Protein AF-A0A6B0XRI7-F1 (afdb_monomer)

Secondary structure (DSSP, 8-state):
-------HHHHHHHHHHHHSPPPTT-SEEEEPSSPPTHHHHHHHHH-HHHHHH-TT--SEEEEEEETTEEEEEEEESS--SHHHHHHTTT--GGGEEE-GGGGGS----EEEEETT--HHHHHHHHHHHHHHHH---EEEEEEEEEEEEEEEEEE---PPEEGGGTTEEEEEE-SS---SSTTSSEE---BSSSHHHHHHHHHHHTS-EEEEE-S--SS-BEEEE-GGGSSSTTHHHHHHHHHHHSEEEEEEEEEEEEEEEEEE--

pLDDT: mean 89.69, std 9.15, range [32.97, 98.38]

Structure (mmCIF, N/CA/C/O backbone):
data_AF-A0A6B0XRI7-F1
#
_entry.id   AF-A0A6B0XRI7-F1
#
loop_
_atom_site.group_PDB
_atom_site.id
_atom_site.type_symbol
_atom_site.label_atom_id
_atom_site.label_alt_id
_atom_site.label_comp_id
_atom_site.label_asym_id
_atom_site.label_entity_id
_atom_site.label_seq_id
_atom_site.pdbx_PDB_ins_code
_atom_site.Cartn_x
_atom_site.Cartn_y
_atom_site.Cartn_z
_atom_site.occupancy
_atom_site.B_iso_or_equiv
_atom_site.auth_seq_id
_atom_site.auth_comp_id
_atom_site.auth_asym_id
_atom_site.auth_atom_id
_atom_site.pdbx_PDB_model_num
ATOM 1 N N . MET A 1 1 ? 30.768 10.391 35.869 1.00 32.97 1 MET A N 1
ATOM 2 C CA . MET A 1 1 ? 30.038 11.227 34.894 1.00 32.97 1 MET A CA 1
ATOM 3 C C . MET A 1 1 ? 29.745 10.340 33.703 1.00 32.97 1 MET A C 1
ATOM 5 O O . MET A 1 1 ? 30.717 9.839 33.151 1.00 32.97 1 MET A O 1
ATOM 9 N N . PRO A 1 2 ? 28.485 10.033 33.362 1.00 38.22 2 PRO A N 1
ATOM 10 C CA . PRO A 1 2 ? 28.227 9.236 32.177 1.00 38.22 2 PRO A CA 1
ATOM 11 C C . PRO A 1 2 ? 28.423 10.140 30.957 1.00 38.22 2 PRO A C 1
ATOM 13 O O . PRO A 1 2 ? 27.651 11.060 30.707 1.00 38.22 2 PRO A O 1
ATOM 16 N N . THR A 1 3 ? 29.528 9.920 30.255 1.00 47.00 3 THR A N 1
ATOM 17 C CA . THR A 1 3 ? 29.781 10.417 28.905 1.00 47.00 3 THR A CA 1
ATOM 18 C C . THR A 1 3 ? 29.152 9.421 27.941 1.00 47.00 3 THR A C 1
ATOM 20 O O . THR A 1 3 ? 29.735 8.376 27.669 1.00 47.00 3 THR A O 1
ATOM 23 N N . GLY A 1 4 ? 27.945 9.715 27.476 1.00 47.22 4 GLY A N 1
ATOM 24 C CA . GLY A 1 4 ? 27.278 8.930 26.447 1.00 47.22 4 GLY A CA 1
ATOM 25 C C . GLY A 1 4 ? 26.397 9.857 25.634 1.00 47.22 4 GLY A C 1
ATOM 26 O O . GLY A 1 4 ? 25.265 10.128 26.017 1.00 47.22 4 GLY A O 1
ATOM 27 N N . THR A 1 5 ? 26.944 10.420 24.561 1.00 52.00 5 THR A N 1
ATOM 28 C CA . THR A 1 5 ? 26.126 10.976 23.483 1.00 52.00 5 THR A CA 1
ATOM 29 C C . THR A 1 5 ? 25.448 9.799 22.805 1.00 52.00 5 THR A C 1
ATOM 31 O O . THR A 1 5 ? 26.094 9.073 22.060 1.00 52.00 5 THR A O 1
ATOM 34 N N . GLU A 1 6 ? 24.183 9.589 23.148 1.00 56.56 6 GLU A N 1
ATOM 35 C CA . GLU A 1 6 ? 23.282 8.654 22.478 1.00 56.56 6 GLU A CA 1
ATOM 36 C C . GLU A 1 6 ? 23.289 8.915 20.968 1.00 56.56 6 GLU A C 1
ATOM 38 O O . GLU A 1 6 ? 23.235 10.077 20.539 1.00 56.56 6 GLU A O 1
ATOM 43 N N . GLU A 1 7 ? 23.401 7.853 20.170 1.00 69.31 7 GLU A N 1
ATOM 44 C CA . GLU A 1 7 ? 23.421 7.997 18.717 1.00 69.31 7 GLU A CA 1
ATOM 45 C C . GLU A 1 7 ? 22.046 8.489 18.214 1.00 69.31 7 GLU A C 1
ATOM 47 O O . GLU A 1 7 ? 21.010 8.151 18.796 1.00 69.31 7 GLU A O 1
ATOM 52 N N . PRO A 1 8 ? 21.983 9.314 17.150 1.00 71.12 8 PRO A N 1
ATOM 53 C CA . PRO A 1 8 ? 20.723 9.884 16.658 1.00 71.12 8 PRO A CA 1
ATOM 54 C C . PRO A 1 8 ? 19.629 8.848 16.353 1.00 71.12 8 PRO A C 1
ATOM 56 O O . PRO A 1 8 ? 18.445 9.151 16.511 1.00 71.12 8 PRO A O 1
ATOM 59 N N . GLU A 1 9 ? 20.023 7.642 15.944 1.00 71.56 9 GLU A N 1
ATOM 60 C CA . GLU A 1 9 ? 19.127 6.522 15.646 1.00 71.56 9 GLU A CA 1
ATOM 61 C C . GLU A 1 9 ? 18.505 5.929 16.916 1.00 71.56 9 GLU A C 1
ATOM 63 O O . GLU A 1 9 ? 17.291 5.730 16.965 1.00 71.56 9 GLU A O 1
ATOM 68 N N . GLU A 1 10 ? 19.290 5.753 17.984 1.00 76.31 10 GLU A N 1
ATOM 69 C CA . GLU A 1 10 ? 18.792 5.285 19.285 1.00 76.31 10 GLU A CA 1
ATOM 70 C C . GLU A 1 10 ? 17.758 6.260 19.862 1.00 76.31 10 GLU A C 1
ATOM 72 O O . GLU A 1 10 ? 16.695 5.852 20.340 1.00 76.31 10 GLU A O 1
ATOM 77 N N . LYS A 1 11 ? 18.022 7.565 19.726 1.00 78.56 11 LYS A N 1
ATOM 78 C CA . LYS A 1 11 ? 17.103 8.615 20.174 1.00 78.56 11 LYS A CA 1
ATOM 79 C C . LYS A 1 11 ? 15.789 8.608 19.389 1.00 78.56 11 LYS A C 1
ATOM 81 O O . LYS A 1 11 ? 14.726 8.835 19.971 1.00 78.56 11 LYS A O 1
ATOM 86 N N . LEU A 1 12 ? 15.850 8.370 18.077 1.00 80.19 12 LEU A N 1
ATOM 87 C CA . LEU A 1 12 ? 14.663 8.283 17.226 1.00 80.19 12 LEU A CA 1
ATOM 88 C C . LEU A 1 12 ? 13.837 7.032 17.547 1.00 80.19 12 LEU A C 1
ATOM 90 O O . LEU A 1 12 ? 12.617 7.133 17.652 1.00 80.19 12 LEU A O 1
ATOM 94 N N . GLY A 1 13 ? 14.493 5.889 17.764 1.00 84.69 13 GLY A N 1
ATOM 95 C CA . GLY A 1 13 ? 13.838 4.642 18.162 1.00 84.69 13 GLY A CA 1
ATOM 96 C C . GLY A 1 13 ? 13.102 4.766 19.498 1.00 84.69 13 GLY A C 1
ATOM 97 O O . GLY A 1 13 ? 11.948 4.352 19.606 1.00 84.69 13 GLY A O 1
ATOM 98 N N . ARG A 1 14 ? 13.712 5.415 20.500 1.00 86.12 14 ARG A N 1
ATOM 99 C CA . ARG A 1 14 ? 13.041 5.692 21.785 1.00 86.12 14 ARG A CA 1
ATOM 100 C C . ARG A 1 14 ? 11.855 6.635 21.626 1.00 86.12 14 ARG A C 1
ATOM 102 O O . ARG A 1 14 ? 10.778 6.335 22.127 1.00 86.12 14 ARG A O 1
ATOM 109 N N . LEU A 1 15 ? 12.023 7.729 20.877 1.00 87.38 15 LEU A N 1
ATOM 110 C CA . LEU A 1 15 ? 10.924 8.656 20.602 1.00 87.38 15 LEU A CA 1
ATOM 111 C C . LEU A 1 15 ? 9.748 7.938 19.925 1.00 87.38 15 LEU A C 1
ATOM 113 O O . LEU A 1 15 ? 8.598 8.150 20.294 1.00 87.38 15 LEU A O 1
ATOM 117 N N . LEU A 1 16 ? 10.027 7.068 18.956 1.00 91.06 16 LEU A N 1
ATOM 118 C CA . LEU A 1 16 ? 9.011 6.246 18.311 1.00 91.06 16 LEU A CA 1
ATOM 119 C C . LEU A 1 16 ? 8.307 5.305 19.293 1.00 91.06 16 LEU A C 1
ATOM 121 O O . LEU A 1 16 ? 7.086 5.200 19.245 1.00 91.06 16 LEU A O 1
ATOM 125 N N . ALA A 1 17 ? 9.049 4.640 20.179 1.00 92.19 17 ALA A N 1
ATOM 126 C CA . ALA A 1 17 ? 8.477 3.727 21.170 1.00 92.19 17 ALA A CA 1
ATOM 127 C C . ALA A 1 17 ? 7.571 4.447 22.174 1.00 92.19 17 ALA A C 1
ATOM 129 O O . ALA A 1 17 ? 6.517 3.918 22.528 1.00 92.19 17 ALA A O 1
ATOM 130 N N . ASP A 1 18 ? 7.943 5.664 22.569 1.00 91.00 18 ASP A N 1
ATOM 131 C CA . ASP A 1 18 ? 7.163 6.489 23.489 1.00 91.00 18 ASP A CA 1
ATOM 132 C C . ASP A 1 18 ? 5.885 7.039 22.833 1.00 91.00 18 ASP A C 1
ATOM 134 O O . ASP A 1 18 ? 4.820 7.045 23.452 1.00 91.00 18 ASP A O 1
ATOM 138 N N . LEU A 1 19 ? 5.969 7.495 21.576 1.00 92.00 19 LEU A N 1
ATOM 139 C CA . LEU A 1 19 ? 4.826 8.074 20.856 1.00 92.00 19 LEU A CA 1
ATOM 140 C C . LEU A 1 19 ? 3.869 7.013 20.302 1.00 92.00 19 LEU A C 1
ATOM 142 O O . LEU A 1 19 ? 2.658 7.233 20.252 1.00 92.00 19 LEU A O 1
ATOM 146 N N . TYR A 1 20 ? 4.412 5.871 19.882 1.00 94.12 20 TYR A N 1
ATOM 147 C CA . TYR A 1 20 ? 3.691 4.803 19.197 1.00 94.12 20 TYR A CA 1
ATOM 148 C C . TYR A 1 20 ? 3.917 3.442 19.867 1.00 94.12 20 TYR A C 1
ATOM 150 O O . TYR A 1 20 ? 4.421 2.510 19.229 1.00 94.12 20 TYR A O 1
ATOM 158 N N . PRO A 1 21 ? 3.539 3.277 21.149 1.00 94.75 21 PRO A N 1
ATOM 159 C CA . PRO A 1 21 ? 3.565 1.966 21.769 1.00 94.75 21 PRO A CA 1
ATOM 160 C C . PRO A 1 21 ? 2.464 1.095 21.158 1.00 94.75 21 PRO A C 1
ATOM 162 O O . PRO A 1 21 ? 1.308 1.522 21.039 1.00 94.75 21 PRO A O 1
ATOM 165 N N . LEU A 1 22 ? 2.814 -0.142 20.811 1.00 95.69 22 LEU A N 1
ATOM 166 C CA . LEU A 1 22 ? 1.842 -1.161 20.436 1.00 95.69 22 LEU A CA 1
ATOM 167 C C . LEU A 1 22 ? 1.459 -1.962 21.693 1.00 95.69 22 LEU A C 1
ATOM 169 O O . LEU A 1 22 ? 2.350 -2.546 22.316 1.00 95.69 22 LEU A O 1
ATOM 173 N N . PRO A 1 23 ? 0.173 -2.002 22.094 1.00 93.62 23 PRO A N 1
ATOM 174 C CA . PRO A 1 23 ? -0.250 -2.769 23.261 1.00 93.62 23 PRO A CA 1
ATOM 175 C C . PRO A 1 23 ? 0.156 -4.246 23.181 1.00 93.62 23 PRO A C 1
ATOM 177 O O . PRO A 1 23 ? 0.165 -4.857 22.108 1.00 93.62 23 PRO A O 1
ATOM 180 N N . GLU A 1 24 ? 0.482 -4.832 24.334 1.00 91.25 24 GLU A N 1
ATOM 181 C CA . GLU A 1 24 ? 0.835 -6.249 24.423 1.00 91.25 24 GLU A CA 1
ATOM 182 C C . GLU A 1 24 ? -0.310 -7.123 23.889 1.00 91.25 24 GLU A C 1
ATOM 184 O O . GLU A 1 24 ? -1.482 -6.890 24.184 1.00 91.25 24 GLU A O 1
ATOM 189 N N . GLY A 1 25 ? 0.032 -8.110 23.059 1.00 92.50 25 GLY A N 1
ATOM 190 C CA . GLY A 1 25 ? -0.937 -9.022 22.449 1.00 92.50 25 GLY A CA 1
ATOM 191 C C . GLY A 1 25 ? -1.749 -8.455 21.277 1.00 92.50 25 GLY A C 1
ATOM 192 O O . GLY A 1 25 ? -2.467 -9.231 20.658 1.00 92.50 25 GLY A O 1
ATOM 193 N N . ARG A 1 26 ? -1.631 -7.162 20.933 1.00 95.81 26 ARG A N 1
ATOM 194 C CA . ARG A 1 26 ? -2.266 -6.590 19.729 1.00 95.81 26 ARG A CA 1
ATOM 195 C C . ARG A 1 26 ? -1.364 -6.673 18.506 1.00 95.81 26 ARG A C 1
ATOM 197 O O . ARG A 1 26 ? -0.144 -6.527 18.622 1.00 95.81 26 ARG A O 1
ATOM 204 N N . ASN A 1 27 ? -1.951 -6.858 17.333 1.00 97.81 27 ASN A N 1
ATOM 205 C CA . ASN A 1 27 ? -1.261 -6.720 16.053 1.00 97.81 27 ASN A CA 1
ATOM 206 C C . ASN A 1 27 ? -1.443 -5.333 15.441 1.00 97.81 27 ASN A C 1
ATOM 208 O O . ASN A 1 27 ? -0.628 -4.933 14.609 1.00 97.81 27 ASN A O 1
ATOM 212 N N . LEU A 1 28 ? -2.469 -4.598 15.868 1.00 98.38 28 LEU A N 1
ATOM 213 C CA . LEU A 1 28 ? -2.819 -3.293 15.338 1.00 98.38 28 LEU A CA 1
ATOM 214 C C . LEU A 1 28 ? -3.194 -2.319 16.462 1.00 98.38 28 LEU A C 1
ATOM 216 O O . LEU A 1 28 ? -3.806 -2.672 17.470 1.00 98.38 28 LEU A O 1
ATOM 220 N N . ASP A 1 29 ? -2.851 -1.054 16.266 1.00 97.69 29 ASP A N 1
ATOM 221 C CA . ASP A 1 29 ? -3.452 0.066 16.977 1.00 97.69 29 ASP A CA 1
ATOM 222 C C . ASP A 1 29 ? -3.586 1.256 16.025 1.00 97.69 29 ASP A C 1
ATOM 224 O O . ASP A 1 29 ? -2.822 1.399 15.065 1.00 97.69 29 ASP A O 1
ATOM 228 N N . ILE A 1 30 ? -4.556 2.121 16.308 1.00 96.62 30 ILE A N 1
ATOM 229 C CA . ILE A 1 30 ? -4.763 3.372 15.576 1.00 96.62 30 ILE A CA 1
ATOM 230 C C . ILE A 1 30 ? -4.775 4.536 16.560 1.00 96.62 30 ILE A C 1
ATOM 232 O O . ILE A 1 30 ? -5.312 4.436 17.667 1.00 96.62 30 ILE A O 1
ATOM 236 N N . ARG A 1 31 ? -4.155 5.650 16.173 1.00 95.31 31 ARG A N 1
ATOM 237 C CA . ARG A 1 31 ? -3.998 6.834 17.025 1.00 95.31 31 ARG A CA 1
ATOM 238 C C . ARG A 1 31 ? -4.648 8.042 16.352 1.00 95.31 31 ARG A C 1
ATOM 240 O O . ARG A 1 31 ? -4.008 8.662 15.497 1.00 95.31 31 ARG A O 1
ATOM 247 N N . PRO A 1 32 ? -5.906 8.366 16.693 1.00 94.69 32 PRO A N 1
ATOM 248 C CA . PRO A 1 32 ? -6.566 9.539 16.145 1.00 94.69 32 PRO A CA 1
ATOM 249 C C . PRO A 1 32 ? -6.005 10.839 16.746 1.00 94.69 32 PRO A C 1
ATOM 251 O O . PRO A 1 32 ? -5.309 10.803 17.768 1.00 94.69 32 PRO A O 1
ATOM 254 N N . PRO A 1 33 ? -6.308 12.000 16.141 1.00 92.50 33 PRO A N 1
ATOM 255 C CA . PRO A 1 33 ? -6.012 13.301 16.722 1.00 92.50 33 PRO A CA 1
ATOM 256 C C . PRO A 1 33 ? -6.571 13.473 18.151 1.00 92.50 33 PRO A C 1
ATOM 258 O O . PRO A 1 33 ? -7.600 12.885 18.486 1.00 92.50 33 PRO A O 1
ATOM 261 N N . PRO A 1 34 ? -5.963 14.345 18.979 1.00 92.19 34 PRO A N 1
ATOM 262 C CA . PRO A 1 34 ? -4.830 15.214 18.659 1.00 92.19 34 PRO A CA 1
ATOM 263 C C . PRO A 1 34 ? -3.494 14.457 18.627 1.00 92.19 34 PRO A C 1
ATOM 265 O O . PRO A 1 34 ? -3.134 13.764 19.575 1.00 92.19 34 PRO A O 1
ATOM 268 N N . HIS A 1 35 ? -2.726 14.638 17.548 1.00 91.06 35 HIS A N 1
ATOM 269 C CA . HIS A 1 35 ? -1.391 14.052 17.444 1.00 91.06 35 HIS A CA 1
ATOM 270 C C . HIS A 1 35 ? -0.374 14.819 18.306 1.00 91.06 35 HIS A C 1
ATOM 272 O O . HIS A 1 35 ? -0.444 16.051 18.383 1.00 91.06 35 HIS A O 1
ATOM 278 N N . PRO A 1 36 ? 0.609 14.125 18.907 1.00 87.56 36 PRO A N 1
ATOM 279 C CA . PRO A 1 36 ? 1.656 14.767 19.694 1.00 87.56 36 PRO A CA 1
ATOM 280 C C . PRO A 1 36 ? 2.531 15.685 18.814 1.00 87.56 36 PRO A C 1
ATOM 282 O O . PRO A 1 36 ? 2.868 15.301 17.689 1.00 87.56 36 PRO A O 1
ATOM 285 N N . PRO A 1 37 ? 2.946 16.878 19.287 1.00 88.38 37 PRO A N 1
ATOM 286 C CA . PRO A 1 37 ? 3.823 17.779 18.529 1.00 88.38 37 PRO A CA 1
ATOM 287 C C . PRO A 1 37 ? 5.134 17.128 18.066 1.00 88.38 37 PRO A C 1
ATOM 289 O O . PRO A 1 37 ? 5.656 17.446 16.994 1.00 88.38 37 PRO A O 1
ATOM 292 N N . GLU A 1 38 ? 5.653 16.184 18.849 1.00 90.44 38 GLU A N 1
ATOM 293 C CA . GLU A 1 38 ? 6.862 15.412 18.579 1.00 90.44 38 GLU A CA 1
ATOM 294 C C . GLU A 1 38 ? 6.763 14.592 17.282 1.00 90.44 38 GLU A C 1
ATOM 296 O O . GLU A 1 38 ? 7.782 14.354 16.631 1.00 90.44 38 GLU A O 1
ATOM 301 N N . ARG A 1 39 ? 5.549 14.256 16.824 1.00 90.00 39 ARG A N 1
ATOM 302 C CA . ARG A 1 39 ? 5.307 13.636 15.510 1.00 90.00 39 ARG A CA 1
ATOM 303 C C . ARG A 1 39 ? 5.877 14.470 14.361 1.00 90.00 39 ARG A C 1
ATOM 305 O O . ARG A 1 39 ? 6.411 13.923 13.401 1.00 90.00 39 ARG A O 1
ATOM 312 N N . LEU A 1 40 ? 5.804 15.802 14.447 1.00 90.38 40 LEU A N 1
ATOM 313 C CA . LEU A 1 40 ? 6.378 16.679 13.419 1.00 90.38 40 LEU A CA 1
ATOM 314 C C . LEU A 1 40 ? 7.904 16.713 13.471 1.00 90.38 40 LEU A C 1
ATOM 316 O O . LEU A 1 40 ? 8.542 16.886 12.433 1.00 90.38 40 LEU A O 1
ATOM 320 N N . VAL A 1 41 ? 8.493 16.552 14.658 1.00 89.06 41 VAL A N 1
ATOM 321 C CA . VAL A 1 41 ? 9.947 16.405 14.801 1.00 89.06 41 VAL A CA 1
ATOM 322 C C . VAL A 1 41 ? 10.385 15.116 14.118 1.00 89.06 41 VAL A C 1
ATOM 324 O O . VAL A 1 41 ? 11.267 15.155 13.265 1.00 89.06 41 VAL A O 1
ATOM 327 N N . LEU A 1 42 ? 9.696 14.014 14.412 1.00 87.81 42 LEU A N 1
ATOM 328 C CA . LEU A 1 42 ? 9.925 12.722 13.783 1.00 87.81 42 LEU A CA 1
ATOM 329 C C . LEU A 1 42 ? 9.858 12.800 12.252 1.00 87.81 42 LEU A C 1
ATOM 331 O O . LEU A 1 42 ? 10.808 12.408 11.580 1.00 87.81 42 LEU A O 1
ATOM 335 N N . TYR A 1 43 ? 8.788 13.372 11.699 1.00 89.81 43 TYR A N 1
ATOM 336 C CA . TYR A 1 43 ? 8.627 13.534 10.252 1.00 89.81 43 TYR A CA 1
ATOM 337 C C . TYR A 1 43 ? 9.770 14.345 9.614 1.00 89.81 43 TYR A C 1
ATOM 339 O O . TYR A 1 43 ? 10.316 13.954 8.582 1.00 89.81 43 TYR A O 1
ATOM 347 N N . ARG A 1 44 ? 10.180 15.451 10.249 1.00 90.69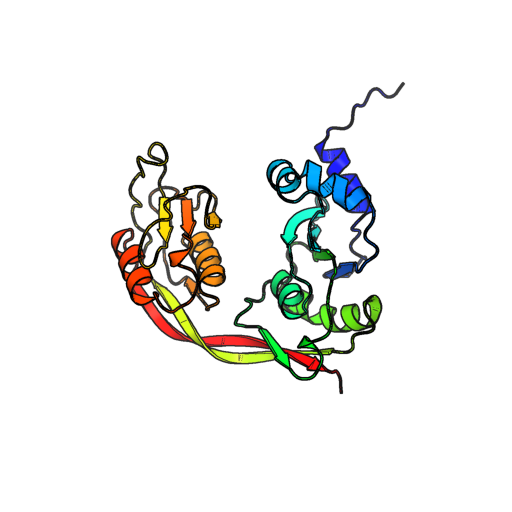 44 ARG A N 1
ATOM 348 C CA . ARG A 1 44 ? 11.287 16.297 9.768 1.00 90.69 44 ARG A CA 1
ATOM 349 C C . ARG A 1 44 ? 12.635 15.590 9.805 1.00 90.69 44 ARG A C 1
ATOM 351 O O . ARG A 1 44 ? 13.472 15.875 8.953 1.00 90.69 44 ARG A O 1
ATOM 358 N N . THR A 1 45 ? 12.847 14.716 10.784 1.00 86.38 45 THR A N 1
ATOM 359 C CA . THR A 1 45 ? 14.074 13.924 10.911 1.00 86.38 45 THR A CA 1
ATOM 360 C C . THR A 1 45 ? 14.101 12.776 9.909 1.00 86.38 45 THR A C 1
ATOM 362 O O . THR A 1 45 ? 15.114 12.589 9.244 1.00 86.38 45 THR A O 1
ATOM 365 N N . TRP A 1 46 ? 12.995 12.043 9.771 1.00 85.12 46 TRP A N 1
ATOM 366 C CA . TRP A 1 46 ? 12.899 10.872 8.899 1.00 85.12 46 TRP A CA 1
ATOM 367 C C . TRP A 1 46 ? 12.900 11.240 7.408 1.00 85.12 46 TRP A C 1
ATOM 369 O O . TRP A 1 46 ? 13.589 10.596 6.622 1.00 85.12 46 TRP A O 1
ATOM 379 N N . SER A 1 47 ? 12.203 12.313 7.008 1.00 84.81 47 SER A N 1
ATOM 380 C CA . SER A 1 47 ? 12.163 12.766 5.608 1.00 84.81 47 SER A CA 1
ATOM 381 C C . SER A 1 47 ? 12.365 14.284 5.479 1.00 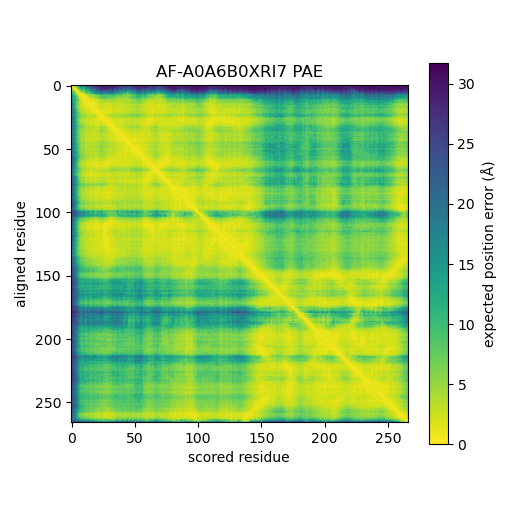84.81 47 SER A C 1
ATOM 383 O O . SER A 1 47 ? 11.421 15.043 5.227 1.00 84.81 47 SER A O 1
ATOM 385 N N . PRO A 1 48 ? 13.614 14.780 5.616 1.00 87.25 48 PRO A N 1
ATOM 386 C CA . PRO A 1 48 ? 13.892 16.217 5.614 1.00 87.25 48 PRO A CA 1
ATOM 387 C C . PRO A 1 48 ? 13.530 16.919 4.300 1.00 87.25 48 PRO A C 1
ATOM 389 O O . PRO A 1 48 ? 13.173 18.098 4.301 1.00 87.25 48 PRO A O 1
ATOM 392 N N . SER A 1 49 ? 13.663 16.232 3.162 1.00 83.75 49 SER A N 1
ATOM 393 C CA . SER A 1 49 ? 13.3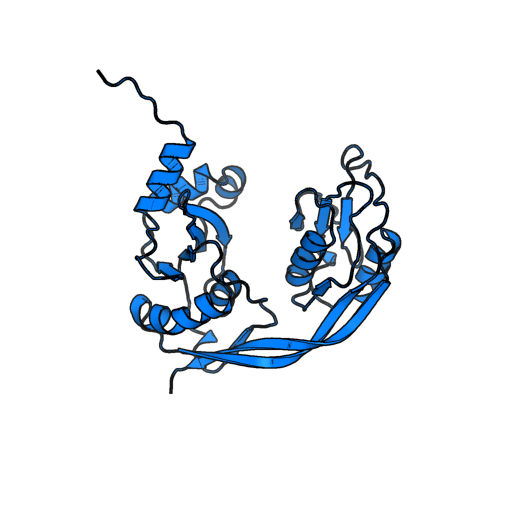11 16.778 1.846 1.00 83.75 49 SER A CA 1
ATOM 394 C C . SER A 1 49 ? 11.804 16.974 1.709 1.00 83.75 49 SER A C 1
ATOM 396 O O . SER A 1 49 ? 11.370 18.065 1.339 1.00 83.75 49 SER A O 1
ATOM 398 N N . GLN A 1 50 ? 11.014 15.963 2.073 1.00 83.88 50 GLN A N 1
ATOM 399 C CA . GLN A 1 50 ? 9.556 16.031 2.036 1.00 83.88 50 GLN A CA 1
ATOM 400 C C . GLN A 1 50 ? 9.030 17.051 3.047 1.00 83.88 50 GLN A C 1
ATOM 402 O O . GLN A 1 50 ? 8.164 17.854 2.714 1.00 83.88 50 GLN A O 1
ATOM 407 N N . ALA A 1 51 ? 9.631 17.124 4.237 1.00 89.75 51 ALA A N 1
ATOM 408 C CA . ALA A 1 51 ? 9.248 18.093 5.257 1.00 89.75 51 ALA A CA 1
ATOM 409 C C . ALA A 1 51 ? 9.492 19.556 4.856 1.00 89.75 51 ALA A C 1
ATOM 411 O O . ALA A 1 51 ? 8.784 20.443 5.330 1.00 89.75 51 ALA A O 1
ATOM 412 N N . ARG A 1 52 ? 10.453 19.831 3.961 1.00 90.31 52 ARG A N 1
ATOM 413 C CA . ARG A 1 52 ? 10.602 21.166 3.354 1.00 90.31 52 ARG A CA 1
ATOM 414 C C . ARG A 1 52 ? 9.483 21.479 2.362 1.00 90.31 52 ARG A C 1
ATOM 416 O O . ARG A 1 52 ? 9.068 22.630 2.286 1.00 90.31 52 ARG A O 1
ATOM 423 N N . ALA A 1 53 ? 9.018 20.481 1.613 1.00 85.94 53 ALA A N 1
ATOM 424 C CA . ALA A 1 53 ? 7.945 20.642 0.634 1.00 85.94 53 ALA A CA 1
ATOM 425 C C . ALA A 1 53 ? 6.557 20.735 1.293 1.00 85.94 53 ALA A C 1
ATOM 427 O O . ALA A 1 53 ? 5.729 21.529 0.858 1.00 85.94 53 ALA A O 1
ATOM 428 N N . ILE A 1 54 ? 6.318 19.965 2.361 1.00 87.62 54 ILE A N 1
ATOM 429 C CA . ILE A 1 54 ? 5.045 19.910 3.094 1.00 87.62 54 ILE A CA 1
ATOM 430 C C . ILE A 1 54 ? 5.315 20.105 4.599 1.00 87.62 54 ILE A C 1
ATOM 432 O O . ILE A 1 54 ? 5.398 19.125 5.347 1.00 87.62 54 ILE A O 1
ATOM 436 N N . PRO A 1 55 ? 5.475 21.358 5.078 1.00 90.62 55 PRO A N 1
ATOM 437 C CA . PRO A 1 55 ? 5.880 21.643 6.461 1.00 90.62 55 PRO A CA 1
ATOM 438 C C . PRO A 1 55 ? 4.820 21.333 7.521 1.00 90.62 55 PRO A C 1
ATOM 440 O O . PRO A 1 55 ? 5.164 21.194 8.699 1.00 90.62 55 PRO A O 1
ATOM 443 N N . SER A 1 56 ? 3.549 21.244 7.113 1.00 90.44 56 SER A N 1
ATOM 444 C CA . SER A 1 56 ? 2.411 20.899 7.974 1.00 90.44 56 SER A CA 1
ATOM 445 C C . SER A 1 56 ? 2.458 19.459 8.482 1.00 90.44 56 SER A C 1
ATOM 447 O O . SER A 1 56 ? 1.798 19.149 9.468 1.00 90.44 56 SER A O 1
ATOM 449 N N . GLY A 1 57 ? 3.249 18.598 7.838 1.00 91.06 57 GLY A N 1
ATOM 450 C CA . GLY A 1 57 ? 3.313 17.177 8.148 1.00 91.06 57 GLY A CA 1
ATOM 451 C C . GLY A 1 57 ? 2.206 16.354 7.485 1.00 91.06 57 GLY A C 1
ATOM 452 O O . GLY A 1 57 ? 1.359 16.906 6.776 1.00 91.06 57 GLY A O 1
ATOM 453 N N . PRO A 1 58 ? 2.255 15.027 7.678 1.00 93.19 58 PRO A N 1
ATOM 454 C CA . PRO A 1 58 ? 1.320 14.097 7.063 1.00 93.19 58 PRO A CA 1
ATOM 455 C C . PRO A 1 58 ? -0.038 14.066 7.769 1.00 93.19 58 PRO A C 1
ATOM 457 O O . PRO A 1 58 ? -0.149 14.389 8.956 1.00 93.19 58 PRO A O 1
ATOM 460 N N . THR A 1 59 ? -1.059 13.612 7.042 1.00 93.69 59 THR A N 1
ATOM 461 C CA . THR A 1 59 ? -2.372 13.260 7.602 1.00 93.69 59 THR A CA 1
ATOM 462 C C . THR A 1 59 ? -2.233 12.044 8.513 1.00 93.69 59 THR A C 1
ATOM 464 O O . THR A 1 59 ? -2.671 12.103 9.655 1.00 93.69 59 THR A O 1
ATOM 467 N N . ALA A 1 60 ? -1.501 11.015 8.075 1.00 94.06 60 ALA A N 1
ATOM 468 C CA . ALA A 1 60 ? -1.228 9.800 8.843 1.00 94.06 60 ALA A CA 1
ATOM 469 C C . ALA A 1 60 ? 0.253 9.386 8.763 1.00 94.06 60 ALA A C 1
ATOM 471 O O . ALA A 1 60 ? 0.897 9.521 7.720 1.00 94.06 60 ALA A O 1
ATOM 472 N N . THR A 1 61 ? 0.779 8.851 9.861 1.00 94.62 61 THR A N 1
ATOM 473 C CA . THR A 1 61 ? 2.087 8.191 9.956 1.00 94.62 61 THR A CA 1
ATOM 474 C C . THR A 1 61 ? 1.863 6.700 10.179 1.00 94.62 61 THR A C 1
ATOM 476 O O . THR A 1 61 ? 1.039 6.315 11.008 1.00 94.62 61 THR A O 1
ATOM 479 N N . ILE A 1 62 ? 2.601 5.861 9.457 1.00 95.31 62 ILE A N 1
ATOM 480 C CA . ILE A 1 62 ? 2.518 4.405 9.539 1.00 95.31 62 ILE A CA 1
ATOM 481 C C . ILE A 1 62 ? 3.790 3.899 10.216 1.00 95.31 62 ILE A C 1
ATOM 483 O O . ILE A 1 62 ? 4.901 4.163 9.752 1.00 95.31 62 ILE A O 1
ATOM 487 N N . ILE A 1 63 ? 3.619 3.180 11.320 1.00 95.75 63 ILE A N 1
ATOM 488 C CA . ILE A 1 63 ? 4.685 2.624 12.150 1.00 95.75 63 ILE A CA 1
ATOM 489 C C . ILE A 1 63 ? 4.605 1.101 12.117 1.00 95.75 63 ILE A C 1
ATOM 491 O O . ILE A 1 63 ? 3.539 0.521 12.331 1.00 95.75 63 ILE A O 1
ATOM 495 N N . VAL A 1 64 ? 5.748 0.453 11.909 1.00 96.00 64 VAL A N 1
ATOM 496 C CA . VAL A 1 64 ? 5.899 -0.998 12.050 1.00 96.00 64 VAL A CA 1
ATOM 497 C C . VAL A 1 64 ? 6.648 -1.296 13.340 1.00 96.00 64 VAL A C 1
ATOM 499 O O . VAL A 1 64 ? 7.742 -0.786 13.562 1.00 96.00 64 VAL A O 1
ATOM 502 N N . TRP A 1 65 ? 6.058 -2.128 14.194 1.00 95.75 65 TRP A N 1
ATOM 503 C CA . TRP A 1 65 ? 6.607 -2.539 15.484 1.00 95.75 65 TRP A CA 1
ATOM 504 C C . TRP A 1 65 ? 7.280 -3.907 15.373 1.00 95.75 65 TRP A C 1
ATOM 506 O O . TRP A 1 65 ? 6.600 -4.921 15.213 1.00 95.75 65 TRP A O 1
ATOM 516 N N . SER A 1 66 ? 8.609 -3.947 15.459 1.00 93.00 66 SER A N 1
ATOM 517 C CA . SER A 1 66 ? 9.401 -5.182 15.399 1.00 93.00 66 SER A CA 1
ATOM 518 C C . SER A 1 66 ? 9.997 -5.553 16.764 1.00 93.00 66 SER A C 1
ATOM 520 O O . SER A 1 66 ? 9.848 -4.818 17.739 1.00 93.00 66 SER A O 1
ATOM 522 N N . ALA A 1 67 ? 10.701 -6.688 16.835 1.00 87.81 67 ALA A N 1
ATOM 523 C CA . ALA A 1 67 ? 11.469 -7.065 18.026 1.00 87.81 67 ALA A CA 1
ATOM 524 C C . ALA A 1 67 ? 12.627 -6.091 18.324 1.00 87.81 67 ALA A C 1
ATOM 526 O O . ALA A 1 67 ? 13.037 -5.960 19.473 1.00 87.81 67 ALA A O 1
ATOM 527 N N . GLU A 1 68 ? 13.131 -5.404 17.298 1.00 88.75 68 GLU A N 1
ATOM 528 C CA . GLU A 1 68 ? 14.210 -4.411 17.390 1.00 88.75 68 GLU A CA 1
ATOM 529 C C . GLU A 1 68 ? 13.677 -3.016 17.757 1.00 88.75 68 GLU A C 1
ATOM 531 O O . GLU A 1 68 ? 14.445 -2.126 18.116 1.00 88.75 68 GLU A O 1
ATOM 536 N N . GLY A 1 69 ? 12.354 -2.839 17.711 1.00 90.31 69 GLY A N 1
ATOM 537 C CA . GLY A 1 69 ? 11.658 -1.599 18.023 1.00 90.31 69 GLY A CA 1
ATOM 538 C C . GLY A 1 69 ? 10.767 -1.098 16.881 1.00 90.31 69 GLY A C 1
ATOM 539 O O . GLY A 1 69 ? 10.670 -1.729 15.819 1.00 90.31 69 GLY A O 1
ATOM 540 N N . PRO A 1 70 ? 10.061 0.020 17.112 1.00 94.38 70 PRO A N 1
ATOM 541 C CA . PRO A 1 70 ? 9.287 0.705 16.088 1.00 94.38 70 PRO A CA 1
ATOM 542 C C . PRO A 1 70 ? 10.168 1.380 15.043 1.00 94.38 70 PRO A C 1
ATOM 544 O O . PRO A 1 70 ? 11.152 2.041 15.373 1.00 94.38 70 PRO A O 1
ATOM 547 N N . VAL A 1 71 ? 9.720 1.326 13.794 1.00 92.25 71 VAL A N 1
ATOM 548 C CA . VAL A 1 71 ? 10.274 2.100 12.682 1.00 92.25 71 VAL A CA 1
ATOM 549 C C . VAL A 1 71 ? 9.154 2.798 11.917 1.00 92.25 71 VAL A C 1
ATOM 551 O O . VAL A 1 71 ? 8.018 2.320 11.880 1.00 92.25 71 VAL A O 1
ATOM 554 N N . VAL A 1 72 ? 9.470 3.939 11.305 1.00 91.19 72 VAL A N 1
ATOM 555 C CA . VAL A 1 72 ? 8.556 4.592 10.360 1.00 91.19 72 VAL A CA 1
ATOM 556 C C . VAL A 1 72 ? 8.563 3.792 9.064 1.00 91.19 72 VAL A C 1
ATOM 558 O O . VAL A 1 72 ? 9.598 3.682 8.414 1.00 91.19 72 VAL A O 1
ATOM 561 N N . ASP A 1 73 ? 7.402 3.258 8.710 1.00 89.94 73 ASP A N 1
ATOM 562 C CA . ASP A 1 73 ? 7.161 2.494 7.483 1.00 89.94 73 ASP A CA 1
ATOM 563 C C . ASP A 1 73 ? 6.731 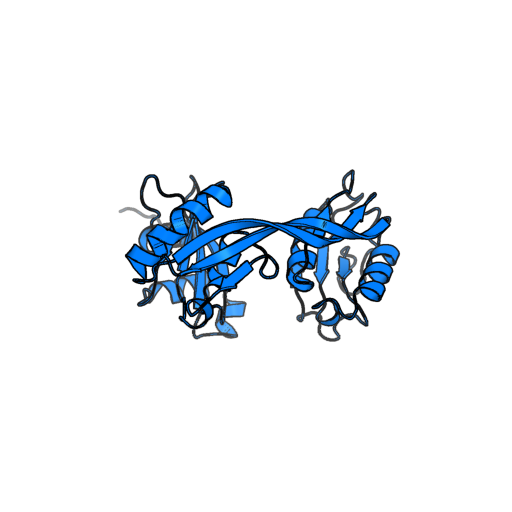3.420 6.342 1.00 89.94 73 ASP A C 1
ATOM 565 O O . ASP A 1 73 ? 7.102 3.245 5.185 1.00 89.94 73 ASP A O 1
ATOM 569 N N . GLY A 1 74 ? 5.988 4.474 6.676 1.00 89.06 74 GLY A N 1
ATOM 570 C CA . GLY A 1 74 ? 5.562 5.448 5.691 1.00 89.06 74 GLY A CA 1
ATOM 571 C C . GLY A 1 74 ? 4.781 6.603 6.284 1.00 89.06 74 GLY A C 1
ATOM 572 O O . GLY A 1 74 ? 4.481 6.665 7.478 1.00 89.06 74 GLY A O 1
ATOM 573 N N . VAL A 1 75 ? 4.434 7.532 5.405 1.00 91.06 75 VAL A N 1
ATOM 574 C CA . VAL A 1 75 ? 3.574 8.671 5.709 1.00 91.06 75 VAL A CA 1
ATOM 575 C C . VAL A 1 75 ? 2.581 8.853 4.580 1.00 91.06 75 VAL A C 1
ATOM 577 O O . VAL A 1 75 ? 2.855 8.502 3.432 1.00 91.06 75 VAL A O 1
ATOM 580 N N . CYS A 1 76 ? 1.438 9.435 4.901 1.00 89.06 76 CYS A N 1
ATOM 581 C CA . CYS A 1 76 ? 0.388 9.656 3.935 1.00 89.06 76 CYS A CA 1
ATOM 582 C C . CYS A 1 76 ? -0.239 11.048 4.094 1.00 89.06 76 CYS A C 1
ATOM 584 O O . CYS A 1 76 ? -0.419 11.557 5.203 1.00 89.06 76 CYS A O 1
ATOM 586 N N . PHE A 1 77 ? -0.536 11.683 2.959 1.00 90.12 77 PHE A N 1
ATOM 587 C CA . PHE A 1 77 ? -1.078 13.037 2.861 1.00 90.12 77 PHE A CA 1
ATOM 588 C C . PHE A 1 77 ? -2.439 12.975 2.168 1.00 90.12 77 PHE A C 1
ATOM 590 O O . PHE A 1 77 ? -2.544 12.389 1.095 1.00 90.12 77 PHE A O 1
ATOM 597 N N . GLY A 1 78 ? -3.465 13.579 2.771 1.00 87.62 78 GLY A N 1
ATOM 598 C CA . GLY A 1 78 ? -4.826 13.578 2.218 1.00 87.62 78 GLY A CA 1
ATOM 599 C C . GLY A 1 78 ? -5.539 12.221 2.274 1.00 87.62 78 GLY A C 1
ATOM 600 O O . GLY A 1 78 ? -6.439 11.984 1.485 1.00 87.62 78 GLY A O 1
ATOM 601 N N . CYS A 1 79 ? -5.115 11.322 3.164 1.00 89.06 79 CYS A N 1
ATOM 602 C CA . CYS A 1 79 ? -5.791 10.057 3.462 1.00 89.06 79 CYS A CA 1
ATOM 603 C C . CYS A 1 79 ? -6.624 10.191 4.729 1.00 89.06 79 CYS A C 1
ATOM 605 O O . CYS A 1 79 ? -6.222 9.767 5.811 1.00 89.06 79 CYS A O 1
ATOM 607 N N . ASP A 1 80 ? -7.765 10.840 4.588 1.00 91.69 80 ASP A N 1
ATOM 608 C CA . ASP A 1 80 ? -8.725 11.091 5.652 1.00 91.69 80 ASP A CA 1
ATOM 609 C C . ASP A 1 80 ? -9.998 10.256 5.478 1.00 91.69 80 ASP A C 1
ATOM 611 O O . ASP A 1 80 ? -11.061 10.646 5.945 1.00 91.69 80 ASP A O 1
ATOM 615 N N . ASP A 1 81 ? -9.897 9.087 4.844 1.00 92.62 81 ASP A N 1
ATOM 616 C CA . ASP A 1 81 ? -11.013 8.172 4.617 1.00 92.62 81 ASP A CA 1
ATOM 617 C C . ASP A 1 81 ? -10.703 6.730 5.059 1.00 92.62 81 ASP A C 1
ATOM 619 O O . ASP A 1 81 ? -9.554 6.307 5.237 1.00 92.62 81 ASP A O 1
ATOM 623 N N . LEU A 1 82 ? -11.770 5.951 5.244 1.00 92.81 82 LEU A N 1
ATOM 624 C CA . LEU A 1 82 ? -11.688 4.573 5.723 1.00 92.81 82 LEU A CA 1
ATOM 625 C C . LEU A 1 82 ? -10.970 3.644 4.733 1.00 92.81 82 LEU A C 1
ATOM 627 O O . LEU A 1 82 ? -10.267 2.727 5.155 1.00 92.81 82 LEU A O 1
ATOM 631 N N . ALA A 1 83 ? -11.108 3.888 3.428 1.00 92.25 83 ALA A N 1
ATOM 632 C CA . ALA A 1 83 ? -10.434 3.087 2.411 1.00 92.25 83 ALA A CA 1
ATOM 633 C C . ALA A 1 83 ? -8.911 3.260 2.485 1.00 92.25 83 ALA A C 1
ATOM 635 O O . ALA A 1 83 ? -8.161 2.293 2.375 1.00 92.25 83 ALA A O 1
ATOM 636 N N . SER A 1 84 ? -8.448 4.475 2.760 1.00 91.88 84 SER A N 1
ATOM 637 C CA . SER A 1 84 ? -7.043 4.799 2.962 1.00 91.88 84 SER A CA 1
ATOM 638 C C . SER A 1 84 ? -6.477 4.083 4.186 1.00 91.88 84 SER A C 1
ATOM 640 O O . SER A 1 84 ? -5.417 3.464 4.093 1.00 91.88 84 SER A O 1
ATOM 642 N N . LEU A 1 85 ? -7.207 4.094 5.309 1.00 94.25 85 LEU A N 1
ATOM 643 C CA . LEU A 1 85 ? -6.814 3.360 6.513 1.00 94.25 85 LEU A CA 1
ATOM 644 C C . LEU A 1 85 ? -6.703 1.853 6.247 1.00 94.25 85 LEU A C 1
ATOM 646 O O . LEU A 1 85 ? -5.691 1.244 6.587 1.00 94.25 85 LEU A O 1
ATOM 650 N N . VAL A 1 86 ? -7.713 1.257 5.608 1.00 95.00 86 VAL A N 1
ATOM 651 C CA . VAL A 1 86 ? -7.706 -0.171 5.248 1.00 95.00 86 VAL A CA 1
ATOM 652 C C . VAL A 1 86 ? -6.561 -0.481 4.280 1.00 95.00 86 VAL A C 1
ATOM 654 O O . VAL A 1 86 ? -5.918 -1.526 4.392 1.00 95.00 86 VAL A O 1
ATOM 657 N N . SER A 1 87 ? -6.229 0.451 3.384 1.00 91.94 87 SER A N 1
ATOM 658 C CA . SER A 1 87 ? -5.119 0.279 2.453 1.00 91.94 87 SER A CA 1
ATOM 659 C C . SER A 1 87 ? -3.756 0.217 3.147 1.00 91.94 87 SER A C 1
ATOM 661 O O . SER A 1 87 ? -2.918 -0.612 2.788 1.00 91.94 87 SER A O 1
ATOM 663 N N . HIS A 1 88 ? -3.555 0.977 4.229 1.00 92.06 88 HIS A N 1
ATOM 664 C CA . HIS A 1 88 ? -2.342 0.898 5.055 1.00 92.06 88 HIS A CA 1
ATOM 665 C C . HIS A 1 88 ? -2.140 -0.457 5.760 1.00 92.06 88 HIS A C 1
ATOM 667 O O . HIS A 1 88 ? -1.036 -0.743 6.238 1.00 92.06 88 HIS A O 1
ATOM 673 N N . LEU A 1 89 ? -3.171 -1.310 5.782 1.00 93.75 89 LEU A N 1
ATOM 674 C CA . LEU A 1 89 ? -3.120 -2.684 6.293 1.00 93.75 89 LEU A CA 1
ATOM 675 C C . LEU A 1 89 ? -2.792 -3.719 5.201 1.00 93.75 89 LEU A C 1
ATOM 677 O O . LEU A 1 89 ? -2.888 -4.922 5.440 1.00 93.75 89 LEU A O 1
ATOM 681 N N . GLY A 1 90 ? -2.399 -3.268 4.005 1.00 88.38 90 GLY A N 1
ATOM 682 C CA . GLY A 1 90 ? -2.014 -4.136 2.890 1.00 88.38 90 GLY A CA 1
ATOM 683 C C . GLY A 1 90 ? -3.185 -4.577 2.009 1.00 88.38 90 GLY A C 1
ATOM 684 O O . GLY A 1 90 ? -3.107 -5.616 1.350 1.00 88.38 90 GLY A O 1
ATOM 685 N N . VAL A 1 91 ? -4.287 -3.821 2.002 1.00 90.88 91 VAL A N 1
ATOM 686 C CA . VAL A 1 91 ? -5.374 -3.998 1.028 1.00 90.88 91 VAL A CA 1
ATOM 687 C C . VAL A 1 91 ? -5.172 -3.005 -0.116 1.00 90.88 91 VAL A C 1
ATOM 689 O O . VAL A 1 91 ? -4.917 -1.822 0.111 1.00 90.88 91 VAL A O 1
ATOM 692 N N . ARG A 1 92 ? -5.271 -3.455 -1.367 1.00 87.81 92 ARG A N 1
ATOM 693 C CA . ARG A 1 92 ? -5.237 -2.517 -2.498 1.00 87.81 92 ARG A CA 1
ATOM 694 C C . ARG A 1 92 ? -6.505 -1.666 -2.503 1.00 87.81 92 ARG A C 1
ATOM 696 O O . ARG A 1 92 ? -7.562 -2.163 -2.126 1.00 87.81 92 ARG A O 1
ATOM 703 N N . ARG A 1 93 ? -6.414 -0.404 -2.929 1.00 85.81 93 ARG A N 1
ATOM 704 C CA . ARG A 1 93 ? -7.562 0.520 -2.908 1.00 85.81 93 ARG A CA 1
ATOM 705 C C . ARG A 1 93 ? -8.738 0.029 -3.754 1.00 85.81 93 ARG A C 1
ATOM 707 O O . ARG A 1 93 ? -9.870 0.102 -3.292 1.00 85.81 93 ARG A O 1
ATOM 714 N N . ASP A 1 94 ? -8.473 -0.537 -4.928 1.00 83.75 94 ASP A N 1
ATOM 715 C CA . ASP A 1 94 ? -9.478 -1.150 -5.811 1.00 83.75 94 ASP A CA 1
ATOM 716 C C . ASP A 1 94 ? -10.167 -2.375 -5.197 1.00 83.75 94 ASP A C 1
ATOM 718 O O . ASP A 1 94 ? -11.315 -2.685 -5.520 1.00 83.75 94 ASP A O 1
ATOM 722 N N . ALA A 1 95 ? -9.489 -3.034 -4.257 1.00 91.12 95 ALA A N 1
ATOM 723 C CA . ALA A 1 95 ? -10.003 -4.163 -3.499 1.00 91.12 95 ALA A CA 1
ATOM 724 C C . ALA A 1 95 ? -10.715 -3.732 -2.202 1.00 91.12 95 ALA A C 1
ATOM 726 O O . ALA A 1 95 ? -10.945 -4.566 -1.322 1.00 91.12 95 ALA A O 1
ATOM 727 N N . ILE A 1 96 ? -11.091 -2.457 -2.064 1.00 93.44 96 ILE A N 1
ATOM 728 C CA . ILE A 1 96 ? -11.842 -1.942 -0.916 1.00 93.44 96 ILE A CA 1
ATOM 729 C C . ILE A 1 96 ? -13.176 -1.383 -1.394 1.00 93.44 96 ILE A C 1
ATOM 731 O O . ILE A 1 96 ? -13.242 -0.483 -2.228 1.00 93.44 96 ILE A O 1
ATOM 735 N N . ARG A 1 97 ? -14.265 -1.878 -0.809 1.00 93.19 97 ARG A N 1
ATOM 736 C CA . ARG A 1 97 ? -15.603 -1.328 -1.013 1.00 93.19 97 ARG A CA 1
ATOM 737 C C . ARG A 1 97 ? -16.133 -0.797 0.303 1.00 93.19 97 ARG A C 1
ATOM 739 O O . ARG A 1 97 ? -16.381 -1.570 1.219 1.00 93.19 97 ARG A O 1
ATOM 746 N N . VAL A 1 98 ? -16.340 0.513 0.378 1.00 92.94 98 VAL A N 1
ATOM 747 C CA . VAL A 1 98 ? -17.010 1.139 1.520 1.00 92.94 98 VAL A CA 1
ATOM 748 C C . VAL A 1 98 ? -18.477 1.355 1.166 1.00 92.94 98 VAL A C 1
ATOM 750 O O . VAL A 1 98 ? -18.790 1.995 0.163 1.00 92.94 98 VAL A O 1
ATOM 753 N N . GLU A 1 99 ? -19.377 0.788 1.962 1.00 92.25 99 GLU A N 1
ATOM 754 C CA . GLU A 1 99 ? -20.819 0.798 1.715 1.00 92.25 99 GLU A CA 1
ATOM 755 C C . GLU A 1 99 ? -21.574 1.639 2.747 1.00 92.25 99 GLU A C 1
ATOM 757 O O . GLU A 1 99 ? -21.171 1.776 3.899 1.00 92.25 99 GLU A O 1
ATOM 762 N N . GLY A 1 100 ? -22.730 2.172 2.351 1.00 84.62 100 GLY A N 1
ATOM 763 C CA . GLY A 1 100 ? -23.566 2.977 3.237 1.00 84.62 100 GLY A CA 1
ATOM 764 C C . GLY A 1 100 ? -22.944 4.333 3.588 1.00 84.62 100 GLY A C 1
ATOM 765 O O . GLY A 1 100 ? -22.186 4.915 2.817 1.00 84.62 100 GLY A O 1
ATOM 766 N N . GLY A 1 101 ? -23.317 4.877 4.748 1.00 77.88 101 GLY A N 1
ATOM 767 C CA . GLY A 1 101 ? -22.876 6.205 5.189 1.00 77.88 101 GLY A CA 1
ATOM 768 C C . GLY A 1 101 ? -21.439 6.273 5.720 1.00 77.88 101 GLY A C 1
ATOM 769 O O . GLY A 1 101 ? -20.953 7.376 5.961 1.00 77.88 101 GLY A O 1
ATOM 770 N N . THR A 1 102 ? -20.753 5.138 5.898 1.00 76.31 102 THR A N 1
ATOM 771 C CA . THR A 1 102 ? -19.407 5.075 6.506 1.00 76.31 102 THR A CA 1
ATOM 772 C C . THR A 1 102 ? -18.330 5.709 5.632 1.00 76.31 102 THR A C 1
ATOM 774 O O . THR A 1 102 ? -17.364 6.244 6.164 1.00 76.31 102 THR A O 1
ATOM 777 N N . GLY A 1 103 ? -18.517 5.732 4.308 1.00 74.62 103 GLY A N 1
ATOM 778 C CA . GLY A 1 103 ? -17.581 6.375 3.378 1.00 74.62 103 GLY A CA 1
ATOM 779 C C . GLY A 1 103 ? -17.511 7.899 3.505 1.00 74.62 103 GLY A C 1
ATOM 780 O O . GLY A 1 103 ? -16.563 8.502 3.018 1.00 74.62 103 GLY A O 1
ATOM 781 N N . ASN A 1 104 ? -18.484 8.522 4.177 1.00 79.00 104 ASN A N 1
ATOM 782 C CA . ASN A 1 104 ? -18.533 9.974 4.370 1.00 79.00 104 ASN A CA 1
ATOM 783 C C . ASN A 1 104 ? -17.925 10.429 5.704 1.00 79.00 104 ASN A C 1
ATOM 785 O O . ASN A 1 104 ? -17.919 11.627 5.984 1.00 79.00 104 ASN A O 1
ATOM 789 N N . VAL A 1 105 ? -17.482 9.497 6.552 1.00 83.81 105 VAL A N 1
ATOM 790 C CA . VAL A 1 105 ? -16.887 9.818 7.852 1.00 83.81 105 VAL A CA 1
ATOM 791 C C . VAL A 1 105 ? -15.385 10.015 7.662 1.00 83.81 105 VAL A C 1
ATOM 793 O O . VAL A 1 105 ? -14.718 9.072 7.233 1.00 83.81 105 VAL A O 1
ATOM 796 N N . PRO A 1 106 ? -14.831 11.197 7.989 1.00 88.62 106 PRO A N 1
ATOM 797 C CA . PRO A 1 106 ? -13.394 11.389 7.939 1.00 88.62 106 PRO A CA 1
ATOM 798 C C . PRO A 1 106 ? -12.691 10.487 8.954 1.00 88.62 106 PRO A C 1
ATOM 800 O O . PRO A 1 106 ? -12.981 10.542 10.151 1.00 88.62 106 PRO A O 1
ATOM 803 N N . VAL A 1 107 ? -11.747 9.677 8.485 1.00 92.00 107 VAL A N 1
ATOM 804 C CA . VAL A 1 107 ? -10.937 8.782 9.312 1.00 92.00 107 VAL A CA 1
ATOM 805 C C . VAL A 1 107 ? -9.488 9.231 9.221 1.00 92.00 107 VAL A C 1
ATOM 807 O O . VAL A 1 107 ? -8.786 8.943 8.258 1.00 92.00 107 VAL A O 1
ATOM 810 N N . ILE A 1 108 ? -9.040 9.947 10.250 1.00 92.94 108 ILE A N 1
ATOM 811 C CA . ILE A 1 108 ? -7.655 10.398 10.388 1.00 92.94 108 ILE A CA 1
ATOM 812 C C . ILE A 1 108 ? -7.059 9.677 11.589 1.00 92.94 108 ILE A C 1
ATOM 814 O O . ILE A 1 108 ? -7.502 9.885 12.720 1.00 92.94 108 ILE A O 1
ATOM 818 N N . ALA A 1 109 ? -6.058 8.836 11.353 1.00 95.00 109 ALA A N 1
ATOM 819 C CA . ALA A 1 109 ? -5.319 8.176 12.417 1.00 95.00 109 ALA A CA 1
ATOM 820 C C . ALA A 1 109 ? -3.916 7.782 11.954 1.00 95.00 109 ALA A C 1
ATOM 822 O O . ALA A 1 109 ? -3.726 7.345 10.820 1.00 95.00 109 ALA A O 1
ATOM 823 N N . ASP A 1 110 ? -2.944 7.879 12.860 1.00 96.00 110 ASP A N 1
ATOM 824 C CA . ASP A 1 110 ? -1.682 7.166 12.676 1.00 96.00 110 ASP A CA 1
ATOM 825 C C . ASP A 1 110 ? -1.922 5.664 12.890 1.00 96.00 110 ASP A C 1
ATOM 827 O O . ASP A 1 110 ? -2.766 5.273 13.702 1.00 96.00 110 ASP A O 1
ATOM 831 N N . VAL A 1 111 ? -1.168 4.828 12.180 1.00 97.00 111 VAL A N 1
ATOM 832 C CA . VAL A 1 111 ? -1.321 3.367 12.184 1.00 97.00 111 VAL A CA 1
ATOM 833 C C . VAL A 1 111 ? -0.082 2.738 12.796 1.00 97.00 111 VAL A C 1
ATOM 835 O O . VAL A 1 111 ? 1.030 3.017 12.356 1.00 97.00 111 VAL A O 1
ATOM 838 N N . VAL A 1 112 ? -0.263 1.858 13.779 1.00 97.44 112 VAL A N 1
ATOM 839 C CA . VAL A 1 112 ? 0.823 1.069 14.372 1.00 97.44 112 VAL A CA 1
ATOM 840 C C . VAL A 1 112 ? 0.524 -0.403 14.139 1.00 97.44 112 VAL A C 1
ATOM 842 O O . VAL A 1 112 ? -0.441 -0.926 14.688 1.00 97.44 112 VAL A O 1
ATOM 845 N N . LYS A 1 113 ? 1.339 -1.080 13.328 1.00 97.62 113 LYS A N 1
ATOM 846 C CA . LYS A 1 113 ? 1.160 -2.499 12.988 1.00 97.62 113 LYS A CA 1
ATOM 847 C C . LYS A 1 113 ? 2.337 -3.337 13.46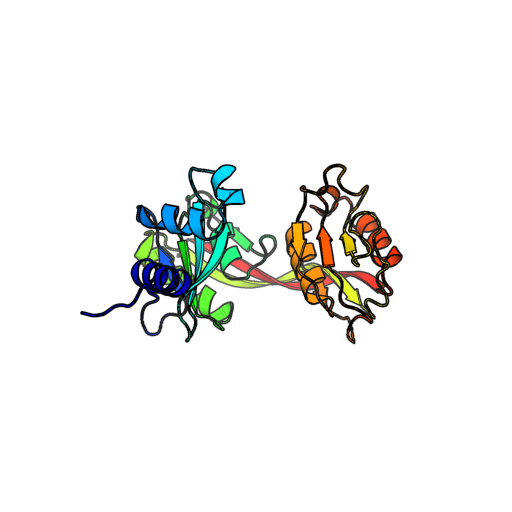6 1.00 97.62 113 LYS A C 1
ATOM 849 O O . LYS A 1 113 ? 3.485 -2.900 13.414 1.00 97.62 113 LYS A O 1
ATOM 854 N N . ARG A 1 114 ? 2.074 -4.556 13.929 1.00 97.75 114 ARG A N 1
ATOM 855 C CA . ARG A 1 114 ? 3.119 -5.510 14.309 1.00 97.75 114 ARG A CA 1
ATOM 856 C C . ARG A 1 114 ? 3.833 -6.029 13.065 1.00 97.75 114 ARG A C 1
ATOM 858 O O . ARG A 1 114 ? 3.199 -6.432 12.094 1.00 97.75 114 ARG A O 1
ATOM 865 N N . HIS A 1 115 ? 5.159 -6.058 13.112 1.00 95.62 115 HIS A N 1
ATOM 866 C CA . HIS A 1 115 ? 5.969 -6.675 12.073 1.00 95.62 115 HIS A CA 1
ATOM 867 C C . HIS A 1 115 ? 5.615 -8.162 11.938 1.00 95.62 115 HIS A C 1
ATOM 869 O O . HIS A 1 115 ? 5.619 -8.898 12.926 1.00 95.62 115 HIS A O 1
ATOM 875 N N . GLY A 1 116 ? 5.337 -8.598 10.711 1.00 93.62 116 GLY A N 1
ATOM 876 C CA . GLY A 1 116 ? 4.973 -9.981 10.401 1.00 93.62 116 GLY A CA 1
ATOM 877 C C . GLY A 1 116 ? 3.510 -10.345 10.664 1.00 93.62 116 GLY A C 1
ATOM 878 O O . GLY A 1 116 ? 3.129 -11.463 10.328 1.00 93.62 116 GLY A O 1
ATOM 879 N N . ALA A 1 117 ? 2.689 -9.437 11.208 1.00 96.50 117 ALA A N 1
ATOM 880 C CA . ALA A 1 117 ? 1.250 -9.668 11.279 1.00 96.50 117 ALA A CA 1
ATOM 881 C C . ALA A 1 117 ? 0.668 -9.783 9.868 1.00 96.50 117 ALA A C 1
ATOM 883 O O . ALA A 1 117 ? 0.955 -8.978 8.977 1.00 96.50 117 ALA A O 1
ATOM 884 N N . THR A 1 118 ? -0.156 -10.800 9.671 1.00 95.00 118 THR A N 1
ATOM 885 C CA . THR A 1 118 ? -0.856 -11.028 8.416 1.00 95.00 118 THR A CA 1
ATOM 886 C C . THR A 1 118 ? -1.953 -9.988 8.225 1.00 95.00 118 THR A C 1
ATOM 888 O O . THR A 1 118 ? -2.528 -9.461 9.179 1.00 95.00 118 THR A O 1
ATOM 891 N N . ARG A 1 119 ? -2.308 -9.733 6.964 1.00 93.44 119 ARG A N 1
ATOM 892 C CA . ARG A 1 119 ? -3.447 -8.875 6.617 1.00 93.44 119 ARG A CA 1
ATOM 893 C C . ARG A 1 119 ? -4.728 -9.303 7.339 1.00 93.44 119 ARG A C 1
ATOM 895 O O . ARG A 1 119 ? -5.465 -8.451 7.816 1.00 93.44 119 ARG A O 1
ATOM 902 N N . ASP A 1 120 ? -4.982 -10.606 7.441 1.00 94.81 120 ASP A N 1
ATOM 903 C CA . ASP A 1 120 ? -6.189 -11.125 8.090 1.00 94.81 120 ASP A CA 1
ATOM 904 C C . ASP A 1 120 ? -6.196 -10.840 9.601 1.00 94.81 120 ASP A C 1
ATOM 906 O O . ASP A 1 120 ? -7.232 -10.442 10.130 1.00 94.81 120 ASP A O 1
ATOM 910 N N . GLU A 1 121 ? -5.049 -10.945 10.279 1.00 96.88 121 GLU A N 1
ATOM 911 C CA . GLU A 1 121 ? -4.916 -10.552 11.689 1.00 96.88 121 GLU A CA 1
ATOM 912 C C . GLU A 1 121 ? -5.173 -9.051 11.880 1.00 96.88 121 GLU A C 1
ATOM 914 O O . GLU A 1 121 ? -5.981 -8.674 12.730 1.00 96.88 121 GLU A O 1
ATOM 919 N N . LEU A 1 122 ? -4.566 -8.197 11.048 1.00 97.38 122 LEU A N 1
ATOM 920 C CA . LEU A 1 122 ? -4.756 -6.742 11.114 1.00 97.38 122 LEU A CA 1
ATOM 921 C C . LEU A 1 122 ? -6.218 -6.339 10.865 1.00 97.38 122 LEU A C 1
ATOM 923 O O . LEU A 1 122 ? -6.792 -5.565 11.631 1.00 97.38 122 LEU A O 1
ATOM 927 N N . LEU A 1 123 ? -6.846 -6.884 9.817 1.00 96.62 123 LEU A N 1
ATOM 928 C CA . LEU A 1 123 ? -8.240 -6.584 9.477 1.00 96.62 123 LEU A CA 1
ATOM 929 C C . LEU A 1 123 ? -9.225 -7.095 10.535 1.00 96.62 123 LEU A C 1
ATOM 931 O O . LEU A 1 123 ? -10.283 -6.493 10.706 1.00 96.62 123 LEU A O 1
ATOM 935 N N . SER A 1 124 ? -8.893 -8.173 11.251 1.00 96.44 124 SER A N 1
ATOM 936 C CA . SER A 1 124 ? -9.747 -8.704 12.319 1.00 96.44 124 SER A CA 1
ATOM 937 C C . SER A 1 124 ? -9.811 -7.797 13.555 1.00 96.44 124 SER A C 1
ATOM 939 O O . SER A 1 124 ? -10.848 -7.739 14.214 1.00 96.44 124 SER A O 1
ATOM 941 N N . GLU A 1 125 ? -8.741 -7.048 13.850 1.00 97.38 125 GLU A N 1
ATOM 942 C CA . GLU A 1 125 ? -8.692 -6.106 14.978 1.00 97.38 125 GLU A CA 1
ATOM 943 C C . GLU A 1 125 ? -9.326 -4.746 14.641 1.00 97.38 125 GLU A C 1
ATOM 945 O O . GLU A 1 125 ? -9.818 -4.049 15.534 1.00 97.38 125 GLU A O 1
ATOM 950 N N . LEU A 1 126 ? -9.346 -4.366 13.357 1.00 97.25 126 LEU A N 1
ATOM 951 C CA . LEU A 1 126 ? -9.751 -3.031 12.917 1.00 97.25 126 LEU A CA 1
ATOM 952 C C . LEU A 1 126 ? -11.171 -2.611 13.361 1.00 97.25 126 LEU A C 1
ATOM 954 O O . LEU A 1 126 ? -11.282 -1.502 13.883 1.00 97.25 126 LEU A O 1
ATOM 958 N N . PRO A 1 127 ? -12.246 -3.422 13.227 1.00 96.69 127 PRO A N 1
ATOM 959 C CA . PRO A 1 127 ? -13.584 -3.025 13.686 1.00 96.69 127 PRO A CA 1
ATOM 960 C C . PRO A 1 127 ? -13.627 -2.610 15.160 1.00 96.69 127 PRO A C 1
ATOM 962 O O . PRO A 1 127 ? -14.193 -1.575 15.505 1.00 96.69 127 PRO A O 1
ATOM 965 N N . GLY A 1 128 ? -12.982 -3.399 16.026 1.00 96.69 128 GLY A N 1
ATOM 966 C CA . GLY A 1 128 ? -12.931 -3.119 17.459 1.00 96.69 128 GLY A CA 1
ATOM 967 C C . GLY A 1 128 ? -12.168 -1.833 17.761 1.00 96.69 128 GLY A C 1
ATOM 968 O O . GLY A 1 128 ? -12.594 -1.054 18.606 1.00 96.69 128 GLY A O 1
ATOM 969 N N . LEU A 1 129 ? -11.080 -1.573 17.032 1.00 96.88 129 LEU A N 1
ATOM 970 C CA . LEU A 1 129 ? -10.307 -0.338 17.163 1.00 96.88 129 LEU A CA 1
ATOM 971 C C . LEU A 1 129 ? -11.068 0.894 16.670 1.00 96.88 129 LEU A C 1
ATOM 973 O O . LEU A 1 129 ? -10.984 1.942 17.302 1.00 96.88 129 LEU A O 1
ATOM 977 N N . LEU A 1 130 ? -11.803 0.787 15.563 1.00 95.75 130 LEU A N 1
ATOM 978 C CA . LEU A 1 130 ? -12.619 1.885 15.041 1.00 95.75 130 LEU A CA 1
ATOM 979 C C . LEU A 1 130 ? -13.734 2.262 16.023 1.00 95.75 130 LEU A C 1
ATOM 981 O O . LEU A 1 130 ? -13.918 3.446 16.303 1.00 95.75 130 LEU A O 1
ATOM 985 N N . SER A 1 131 ? -14.389 1.270 16.624 1.00 96.00 131 SER A N 1
ATOM 986 C CA . SER A 1 131 ? -15.362 1.493 17.697 1.00 96.00 131 SER A CA 1
ATOM 987 C C . SER A 1 131 ? -14.690 2.111 18.939 1.00 96.00 131 SER A C 1
ATOM 989 O O . SER A 1 131 ? -15.082 3.182 19.393 1.00 96.00 131 SER A O 1
ATOM 991 N N . GLU A 1 132 ? -13.591 1.521 19.434 1.00 96.06 132 GLU A N 1
ATOM 992 C CA . GLU A 1 132 ? -12.882 1.970 20.648 1.00 96.06 132 GLU A CA 1
ATOM 993 C C . GLU A 1 132 ? -12.305 3.393 20.531 1.00 96.06 132 GLU A C 1
ATOM 995 O O . GLU A 1 132 ? -12.331 4.162 21.493 1.00 96.06 132 GLU A O 1
ATOM 1000 N N . ARG A 1 133 ? -11.711 3.732 19.381 1.00 95.19 133 ARG A N 1
ATOM 1001 C CA . ARG A 1 133 ? -10.907 4.953 19.208 1.00 95.19 133 ARG A CA 1
ATOM 1002 C C . ARG A 1 133 ? -11.661 6.091 18.536 1.00 95.19 133 ARG A C 1
ATOM 1004 O O . ARG A 1 133 ? -11.295 7.245 18.750 1.00 95.19 133 ARG A O 1
ATOM 1011 N N . LEU A 1 134 ? -12.641 5.774 17.693 1.00 93.38 134 LEU A N 1
ATOM 1012 C CA . LEU A 1 134 ? -13.310 6.735 16.815 1.00 93.38 134 LEU A CA 1
ATOM 1013 C C . LEU A 1 134 ? -14.838 6.725 16.947 1.00 93.38 134 LEU A C 1
ATOM 1015 O O . LEU A 1 134 ? -15.477 7.494 16.235 1.00 93.38 134 LEU A O 1
ATOM 1019 N N . ASP A 1 135 ? -15.413 5.900 17.835 1.00 93.12 135 ASP A N 1
ATOM 1020 C CA . ASP A 1 135 ? -16.871 5.719 17.965 1.00 93.12 135 ASP A CA 1
ATOM 1021 C C . ASP A 1 135 ? -17.519 5.352 16.614 1.00 93.12 135 ASP A C 1
ATOM 1023 O O . ASP A 1 135 ? -18.609 5.803 16.259 1.00 93.12 135 ASP A O 1
ATOM 1027 N N . LEU A 1 136 ? -16.783 4.578 15.803 1.00 93.50 136 LEU A N 1
ATOM 1028 C CA . LEU A 1 136 ? -17.173 4.200 14.452 1.00 93.50 136 LEU A CA 1
ATOM 1029 C C . LEU A 1 136 ? -17.424 2.694 14.377 1.00 93.50 136 LEU A C 1
ATOM 1031 O O . LEU A 1 136 ? -16.503 1.895 14.193 1.00 93.50 136 LEU A O 1
ATOM 1035 N N . ASP A 1 137 ? -18.695 2.320 14.470 1.00 94.12 137 ASP A N 1
ATOM 1036 C CA . ASP A 1 137 ? -19.121 0.927 14.399 1.00 94.12 137 ASP A CA 1
ATOM 1037 C C . ASP A 1 137 ? -19.246 0.453 12.945 1.00 94.12 137 ASP A C 1
ATOM 1039 O O . ASP A 1 137 ? -20.164 0.818 12.201 1.00 94.12 137 ASP A O 1
ATOM 1043 N N . VAL A 1 138 ? -18.310 -0.404 12.537 1.00 94.81 138 VAL A N 1
ATOM 1044 C CA . VAL A 1 138 ? -18.284 -1.021 11.206 1.00 94.81 138 VAL A CA 1
ATO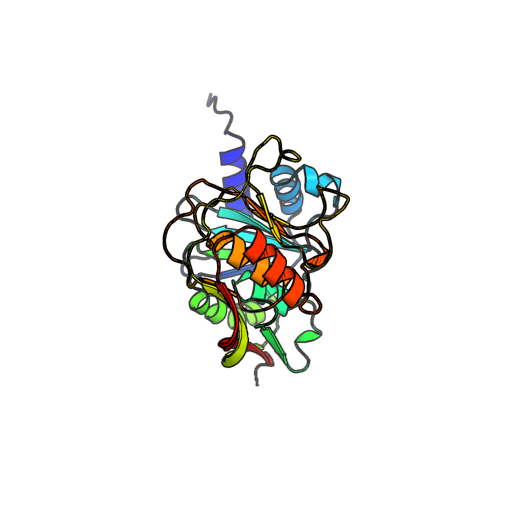M 1045 C C . VAL A 1 138 ? -18.140 -2.530 11.298 1.00 94.81 138 VAL A C 1
ATOM 1047 O O . VAL A 1 138 ? -17.630 -3.073 12.275 1.00 94.81 138 VAL A O 1
ATOM 1050 N N . SER A 1 139 ? -18.535 -3.211 10.231 1.00 94.81 139 SER A N 1
ATOM 1051 C CA . SER A 1 139 ? -18.180 -4.599 9.981 1.00 94.81 139 SER A CA 1
ATOM 1052 C C . SER A 1 139 ? -17.267 -4.692 8.761 1.00 94.81 139 SER A C 1
ATOM 1054 O O . SER A 1 139 ? -17.413 -3.938 7.794 1.00 94.81 139 SER A O 1
ATOM 1056 N N . LEU A 1 140 ? -16.305 -5.614 8.825 1.00 95.50 140 LEU A N 1
ATOM 1057 C CA . LEU A 1 140 ? -15.427 -5.956 7.714 1.00 95.50 140 LEU A CA 1
ATOM 1058 C C . LEU A 1 140 ? -15.755 -7.368 7.239 1.00 95.50 140 LEU A C 1
ATOM 1060 O O . LEU A 1 140 ? -15.748 -8.318 8.023 1.00 95.50 140 LEU A O 1
ATOM 1064 N N . GLN A 1 141 ? -16.007 -7.508 5.944 1.00 94.94 141 GLN A N 1
ATOM 1065 C CA . GLN A 1 141 ? -16.204 -8.795 5.291 1.00 94.94 141 GLN A CA 1
ATOM 1066 C C . GLN A 1 141 ? -15.203 -8.944 4.161 1.00 94.94 141 GLN A C 1
ATOM 1068 O O . GLN A 1 141 ? -14.976 -8.017 3.389 1.00 94.94 141 GLN A O 1
ATOM 1073 N N . GLN A 1 142 ? -14.605 -10.124 4.056 1.00 94.06 142 GLN A N 1
ATOM 1074 C CA . GLN A 1 142 ? -13.742 -10.451 2.933 1.00 94.06 142 GLN A CA 1
ATOM 1075 C C . GLN A 1 142 ? -14.517 -11.367 1.994 1.00 94.06 142 GLN A C 1
ATOM 1077 O O . GLN A 1 142 ? -14.973 -12.430 2.414 1.00 94.06 142 GLN A O 1
ATOM 1082 N N . VAL A 1 143 ? -14.687 -10.941 0.747 1.00 94.94 143 VAL A N 1
ATOM 1083 C CA . VAL A 1 143 ? -15.445 -11.669 -0.272 1.00 94.94 143 VAL A CA 1
ATOM 1084 C C . VAL A 1 143 ? -14.563 -11.924 -1.483 1.00 94.94 143 VAL A C 1
ATOM 1086 O O . VAL A 1 143 ? -13.743 -11.088 -1.856 1.00 94.94 143 VAL A O 1
ATOM 1089 N N . GLU A 1 144 ? -14.725 -13.088 -2.098 1.00 94.38 144 GLU A N 1
ATOM 1090 C CA . GLU A 1 144 ? -14.067 -13.385 -3.365 1.00 94.38 144 GLU A CA 1
ATOM 1091 C C . GLU A 1 144 ? -14.891 -12.810 -4.520 1.00 94.38 144 GLU A C 1
ATOM 1093 O O . GLU A 1 144 ? -16.112 -12.971 -4.579 1.00 94.38 144 GLU A O 1
ATOM 1098 N N . THR A 1 145 ? -14.218 -12.131 -5.442 1.00 93.06 145 THR A N 1
ATOM 1099 C CA . THR A 1 145 ? -14.800 -11.600 -6.676 1.00 93.06 145 THR A CA 1
ATOM 1100 C C . THR A 1 145 ? -13.872 -11.887 -7.845 1.00 93.06 145 THR A C 1
ATOM 1102 O O . THR A 1 145 ? -12.678 -12.084 -7.659 1.00 93.06 145 THR A O 1
ATOM 1105 N N . MET A 1 146 ? -14.404 -11.888 -9.064 1.00 93.81 146 MET A N 1
ATOM 1106 C CA . MET A 1 146 ? -13.552 -11.834 -10.250 1.00 93.81 146 MET A CA 1
ATOM 1107 C C . MET A 1 146 ? -13.093 -10.392 -10.456 1.00 93.81 146 MET A C 1
ATOM 1109 O O . MET A 1 146 ? -13.918 -9.476 -10.411 1.00 93.81 146 MET A O 1
ATOM 1113 N N . ALA A 1 147 ? -11.797 -10.200 -10.674 1.00 92.19 147 ALA A N 1
ATOM 1114 C CA . ALA A 1 147 ? -11.196 -8.912 -10.972 1.00 92.19 147 ALA A CA 1
ATOM 1115 C C . ALA A 1 147 ? -10.314 -9.016 -12.217 1.00 92.19 147 ALA A C 1
ATOM 1117 O O . ALA A 1 147 ? -9.573 -9.988 -12.405 1.00 92.19 147 ALA A O 1
ATOM 1118 N N . ARG A 1 148 ? -10.375 -7.976 -13.050 1.00 94.06 148 ARG A N 1
ATOM 1119 C CA . ARG A 1 148 ? -9.447 -7.794 -14.162 1.00 94.06 148 ARG A CA 1
ATOM 1120 C C . ARG A 1 148 ? -8.044 -7.636 -13.577 1.00 94.06 148 ARG A C 1
ATOM 1122 O O . ARG A 1 148 ? -7.832 -6.748 -12.766 1.00 94.06 148 ARG A O 1
ATOM 1129 N N . THR A 1 149 ? -7.122 -8.509 -13.952 1.00 95.50 149 THR A N 1
ATOM 1130 C CA . THR A 1 149 ? -5.824 -8.693 -13.296 1.00 95.50 149 THR A CA 1
ATOM 1131 C C . THR A 1 149 ? -4.717 -8.672 -14.336 1.00 95.50 149 THR A C 1
ATOM 1133 O O . THR A 1 149 ? -4.816 -9.362 -15.351 1.00 95.50 149 THR A O 1
ATOM 1136 N N . LEU A 1 150 ? -3.654 -7.908 -14.088 1.00 97.19 150 LEU A N 1
ATOM 1137 C CA . LEU A 1 150 ? -2.439 -7.971 -14.896 1.00 97.19 150 LEU A CA 1
ATOM 1138 C C . LEU A 1 150 ? -1.595 -9.153 -14.430 1.00 97.19 150 LEU A C 1
ATOM 1140 O O . LEU A 1 150 ? -1.221 -9.227 -13.262 1.00 97.19 150 LEU A O 1
ATOM 1144 N N . VAL A 1 151 ? -1.275 -10.073 -15.329 1.00 97.62 151 VAL A N 1
ATOM 1145 C CA . VAL A 1 151 ? -0.438 -11.228 -15.006 1.00 97.62 151 VAL A CA 1
ATOM 1146 C C . VAL A 1 151 ? 0.902 -11.081 -15.706 1.00 97.62 151 VAL A C 1
ATOM 1148 O O . VAL A 1 151 ? 0.944 -10.962 -16.931 1.00 97.62 151 VAL A O 1
ATOM 1151 N N . LEU A 1 152 ? 1.981 -11.083 -14.921 1.00 97.44 152 LEU A N 1
ATOM 1152 C CA . LEU A 1 152 ? 3.356 -11.046 -15.413 1.00 97.44 152 LEU A CA 1
ATOM 1153 C C . LEU A 1 152 ? 3.912 -12.473 -15.424 1.00 97.44 152 LEU A C 1
ATOM 1155 O O . LEU A 1 152 ? 4.042 -13.081 -14.362 1.00 97.44 152 LEU A O 1
ATOM 1159 N N . ARG A 1 153 ? 4.237 -13.017 -16.601 1.00 97.19 153 ARG A N 1
ATOM 1160 C CA . ARG A 1 153 ? 4.793 -14.372 -16.753 1.00 97.19 153 ARG A CA 1
ATOM 1161 C C . ARG A 1 153 ? 6.177 -14.360 -17.362 1.00 97.19 153 ARG A C 1
ATOM 1163 O O . ARG A 1 153 ? 6.543 -13.436 -18.079 1.00 97.19 153 ARG A O 1
ATOM 1170 N N . GLY A 1 154 ? 6.902 -15.455 -17.158 1.00 94.94 154 GLY A N 1
ATOM 1171 C CA . GLY A 1 154 ? 8.201 -15.666 -17.788 1.00 94.94 154 GLY A CA 1
ATOM 1172 C C . GLY A 1 154 ? 9.343 -15.184 -16.908 1.00 94.94 154 GLY A C 1
ATOM 1173 O O . GLY A 1 154 ? 9.309 -15.338 -15.690 1.00 94.94 154 GLY A O 1
ATOM 1174 N N . GLU A 1 155 ? 10.361 -14.604 -17.526 1.00 92.06 155 GLU A N 1
ATOM 1175 C CA . GLU A 1 155 ? 11.527 -14.061 -16.835 1.00 92.06 155 GLU A CA 1
ATOM 1176 C C . GLU A 1 155 ? 11.653 -12.561 -17.123 1.00 92.06 155 GLU A C 1
ATOM 1178 O O . GLU A 1 155 ? 11.350 -12.099 -18.221 1.00 92.06 155 GLU A O 1
ATOM 1183 N N . ILE A 1 156 ? 12.140 -11.782 -16.152 1.00 91.56 156 ILE A N 1
ATOM 1184 C CA . ILE A 1 156 ? 12.428 -10.353 -16.376 1.00 91.56 156 ILE A CA 1
ATOM 1185 C C . ILE A 1 156 ? 13.484 -10.187 -17.484 1.00 91.56 156 ILE A C 1
ATOM 1187 O O . ILE A 1 156 ? 13.404 -9.265 -18.295 1.00 91.56 156 ILE A O 1
ATOM 1191 N N . GLY A 1 157 ? 14.456 -11.102 -17.544 1.00 88.12 157 GLY A N 1
ATOM 1192 C CA . GLY A 1 157 ? 15.556 -11.068 -18.503 1.00 88.12 157 GLY A CA 1
ATOM 1193 C C . GLY A 1 157 ? 16.640 -10.050 -18.130 1.00 88.12 157 GLY A C 1
ATOM 1194 O O . GLY A 1 157 ? 16.977 -9.864 -16.956 1.00 88.12 157 GLY A O 1
ATOM 1195 N N . THR A 1 158 ? 17.234 -9.418 -19.145 1.00 89.69 158 THR A N 1
ATOM 1196 C CA . THR A 1 158 ? 18.259 -8.377 -18.983 1.00 89.69 158 THR A CA 1
ATOM 1197 C C . THR A 1 158 ? 17.653 -7.003 -19.237 1.00 89.69 158 THR A C 1
ATOM 1199 O O . THR A 1 158 ? 17.351 -6.659 -20.376 1.00 89.69 158 THR A O 1
ATOM 1202 N N . VAL A 1 159 ? 17.538 -6.199 -18.179 1.00 91.62 159 VAL A N 1
ATOM 1203 C CA . VAL A 1 159 ? 17.149 -4.787 -18.286 1.00 91.62 159 VAL A CA 1
ATOM 1204 C C . VAL A 1 159 ? 18.334 -3.983 -18.817 1.00 91.62 159 VAL A C 1
ATOM 1206 O O . VAL A 1 159 ? 19.452 -4.103 -18.308 1.00 91.62 159 VAL A O 1
ATOM 1209 N N . ALA A 1 160 ? 18.100 -3.167 -19.845 1.00 91.38 160 ALA A N 1
ATOM 1210 C CA . ALA A 1 160 ? 19.141 -2.342 -20.443 1.00 91.38 160 ALA A CA 1
ATOM 1211 C C . ALA A 1 160 ? 19.644 -1.257 -19.462 1.00 91.38 160 ALA A C 1
ATOM 1213 O O . ALA A 1 160 ? 18.857 -0.719 -18.676 1.00 91.38 160 ALA A O 1
ATOM 1214 N N . PRO A 1 161 ? 20.945 -0.913 -19.487 1.00 91.69 161 PRO A N 1
ATOM 1215 C CA . PRO A 1 161 ? 21.449 0.286 -18.822 1.00 91.69 161 PRO A CA 1
ATOM 1216 C C . PRO A 1 161 ? 20.732 1.540 -19.337 1.00 91.69 161 PRO A C 1
ATOM 1218 O O . PRO A 1 161 ? 20.538 1.679 -20.543 1.00 91.69 161 PRO A O 1
ATOM 1221 N N . ASP A 1 162 ? 20.381 2.452 -18.432 1.00 88.81 162 ASP A N 1
ATOM 1222 C CA . ASP A 1 162 ? 19.841 3.764 -18.775 1.00 88.81 162 ASP A CA 1
ATOM 1223 C C . ASP A 1 162 ? 20.925 4.841 -18.612 1.00 88.81 162 ASP A C 1
ATOM 1225 O O . ASP A 1 162 ? 21.401 5.128 -17.505 1.00 88.81 162 ASP A O 1
ATOM 1229 N N . ASP A 1 163 ? 21.318 5.445 -19.733 1.00 86.44 163 ASP A N 1
ATOM 1230 C CA . ASP A 1 163 ? 22.312 6.515 -19.791 1.00 86.44 163 ASP A CA 1
ATOM 1231 C C . ASP A 1 163 ? 21.853 7.785 -19.049 1.00 86.44 163 ASP A C 1
ATOM 1233 O O . ASP A 1 163 ? 22.687 8.478 -18.460 1.00 86.44 163 ASP A O 1
ATOM 1237 N N . GLU A 1 164 ? 20.543 8.065 -18.992 1.00 83.88 164 GLU A N 1
ATOM 1238 C CA . GLU A 1 164 ? 19.973 9.190 -18.231 1.00 83.88 164 GLU A CA 1
ATOM 1239 C C . GLU A 1 164 ? 20.232 9.040 -16.725 1.00 83.88 164 GLU A C 1
ATOM 1241 O O . GLU A 1 164 ? 20.325 10.029 -15.995 1.00 83.88 164 GLU A O 1
ATOM 1246 N N . TYR A 1 165 ? 20.423 7.800 -16.270 1.00 83.06 165 TYR A N 1
ATOM 1247 C CA . TYR A 1 165 ? 20.698 7.444 -14.881 1.00 83.06 165 TYR A CA 1
ATOM 1248 C C . TYR A 1 165 ? 22.122 6.905 -14.684 1.00 83.06 165 TYR A C 1
ATOM 1250 O O . TYR A 1 165 ? 22.382 6.112 -13.777 1.00 83.06 165 TYR A O 1
ATOM 1258 N N . GLY A 1 166 ? 23.071 7.343 -15.518 1.00 85.44 166 GLY A N 1
ATOM 1259 C CA . GLY A 1 166 ? 24.489 7.019 -15.354 1.00 85.44 166 GLY A CA 1
ATOM 1260 C C . GLY A 1 166 ? 24.811 5.536 -15.560 1.00 85.44 166 GLY A C 1
ATOM 1261 O O . GLY A 1 166 ? 25.726 5.015 -14.920 1.00 85.44 166 GLY A O 1
ATOM 1262 N N . GLY A 1 167 ? 24.049 4.847 -16.414 1.00 88.06 167 GLY A N 1
ATOM 1263 C CA . GLY A 1 167 ? 24.216 3.425 -16.724 1.00 88.06 167 GLY A CA 1
ATOM 1264 C C . GLY A 1 167 ? 23.585 2.477 -15.699 1.00 88.06 167 GLY A C 1
ATOM 1265 O O . GLY A 1 167 ? 23.744 1.255 -15.801 1.00 88.06 167 GLY A O 1
ATOM 1266 N N . ALA A 1 168 ? 22.867 3.008 -14.706 1.00 89.62 168 ALA A N 1
ATOM 1267 C CA . ALA A 1 168 ? 22.016 2.198 -13.845 1.00 89.62 168 ALA A CA 1
ATOM 1268 C C . ALA A 1 168 ? 20.866 1.588 -14.663 1.00 89.62 168 ALA A C 1
ATOM 1270 O O . ALA A 1 168 ? 20.389 2.182 -15.624 1.00 89.62 168 ALA A O 1
ATOM 1271 N N . ARG A 1 169 ? 20.419 0.387 -14.295 1.00 93.38 169 ARG A N 1
ATOM 1272 C CA . ARG A 1 169 ? 19.343 -0.313 -15.012 1.00 93.38 169 ARG A CA 1
ATOM 1273 C C . ARG A 1 169 ? 18.003 0.105 -14.450 1.00 93.38 169 ARG A C 1
ATOM 1275 O O . ARG A 1 169 ? 17.761 -0.093 -13.260 1.00 93.38 169 ARG A O 1
ATOM 1282 N N . TYR A 1 170 ? 17.156 0.651 -15.310 1.00 92.50 170 TYR A N 1
ATOM 1283 C CA . TYR A 1 170 ? 15.805 1.058 -14.966 1.00 92.50 170 TYR A CA 1
ATOM 1284 C C . TYR A 1 170 ? 14.813 0.383 -15.897 1.00 92.50 170 TYR A C 1
ATOM 1286 O O . TYR A 1 170 ? 14.917 0.466 -17.117 1.00 92.50 170 TYR A O 1
ATOM 1294 N N . LEU A 1 171 ? 13.825 -0.260 -15.293 1.00 93.94 171 LEU A N 1
ATOM 1295 C CA . LEU A 1 171 ? 12.611 -0.662 -15.964 1.00 93.94 171 LEU A CA 1
ATOM 1296 C C . LEU A 1 171 ? 11.596 0.468 -15.801 1.00 93.94 171 LEU A C 1
ATOM 1298 O O . LEU A 1 171 ? 11.177 0.794 -14.686 1.00 93.94 171 LEU A O 1
ATOM 1302 N N . HIS A 1 172 ? 11.240 1.098 -16.913 1.00 94.00 172 HIS A N 1
ATOM 1303 C CA . HIS A 1 172 ? 10.295 2.203 -16.929 1.00 94.00 172 HIS A CA 1
ATOM 1304 C C . HIS A 1 172 ? 8.905 1.688 -17.265 1.00 94.00 172 HIS A C 1
ATOM 1306 O O . HIS A 1 172 ? 8.716 1.100 -18.318 1.00 94.00 172 HIS A O 1
ATOM 1312 N N . ALA A 1 173 ? 7.936 1.958 -16.404 1.00 94.56 173 ALA A N 1
ATOM 1313 C CA . ALA A 1 173 ? 6.524 1.729 -16.653 1.00 94.56 173 ALA A CA 1
ATOM 1314 C C . ALA A 1 173 ? 5.876 3.055 -17.075 1.00 94.56 173 ALA A C 1
ATOM 1316 O O . ALA A 1 173 ? 5.794 3.988 -16.271 1.00 94.56 173 ALA A O 1
ATOM 1317 N N . PHE A 1 174 ? 5.457 3.152 -18.336 1.00 94.31 174 PHE A N 1
ATOM 1318 C CA . PHE A 1 174 ? 4.691 4.278 -18.878 1.00 94.31 174 PHE A CA 1
ATOM 1319 C C . PHE A 1 174 ? 3.733 3.806 -19.972 1.00 94.31 174 PHE A C 1
ATOM 1321 O O . PHE A 1 174 ? 4.041 2.857 -20.690 1.00 94.31 174 PHE A O 1
ATOM 1328 N N . ALA A 1 175 ? 2.586 4.473 -20.115 1.00 92.50 175 ALA A N 1
ATOM 1329 C CA . ALA A 1 175 ? 1.650 4.162 -21.191 1.00 92.50 175 ALA A CA 1
ATOM 1330 C C . ALA A 1 175 ? 1.971 4.940 -22.475 1.00 92.50 175 ALA A C 1
ATOM 1332 O O . ALA A 1 175 ? 2.097 4.339 -23.533 1.00 92.50 175 ALA A O 1
ATOM 1333 N N . ASP A 1 176 ? 2.126 6.263 -22.417 1.00 87.25 176 ASP A N 1
ATOM 1334 C CA . ASP A 1 176 ? 2.372 7.080 -23.614 1.00 87.25 176 ASP A CA 1
ATOM 1335 C C . ASP A 1 176 ? 3.838 7.526 -23.743 1.00 87.25 176 ASP A C 1
ATOM 1337 O O . ASP A 1 176 ? 4.485 7.282 -24.761 1.00 87.25 176 ASP A O 1
ATOM 1341 N N . ALA A 1 177 ? 4.384 8.136 -22.698 1.00 83.69 177 ALA A N 1
ATOM 1342 C CA . ALA A 1 177 ? 5.701 8.734 -22.646 1.00 83.69 177 ALA A CA 1
ATOM 1343 C C . ALA A 1 177 ? 6.277 8.655 -21.228 1.00 83.69 177 ALA A C 1
ATOM 1345 O O . ALA A 1 177 ? 5.549 8.658 -20.229 1.00 83.69 177 ALA A O 1
ATOM 1346 N N . LYS A 1 178 ? 7.614 8.639 -21.148 1.00 85.00 178 LYS A N 1
ATOM 1347 C CA . LYS A 1 178 ? 8.330 8.940 -19.904 1.00 85.00 178 LYS A CA 1
ATOM 1348 C C . LYS A 1 178 ? 7.966 10.362 -19.451 1.00 85.00 178 LYS A C 1
ATOM 1350 O O . LYS A 1 178 ? 7.742 11.246 -20.278 1.00 85.00 178 LYS A O 1
ATOM 1355 N N . ASN A 1 179 ? 7.958 10.592 -18.141 1.00 77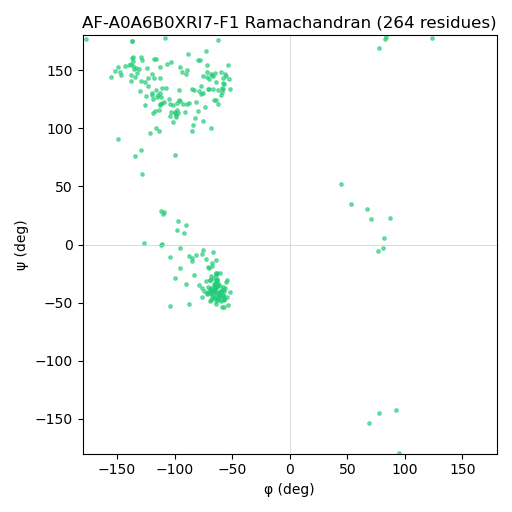.12 179 ASN A N 1
ATOM 1356 C CA . ASN A 1 179 ? 7.826 11.938 -17.591 1.00 77.12 179 ASN A CA 1
ATOM 1357 C C . ASN A 1 179 ? 8.953 12.843 -18.113 1.00 77.12 179 ASN A C 1
ATOM 1359 O O . ASN A 1 179 ? 10.114 12.439 -18.129 1.00 77.12 179 ASN A O 1
ATOM 1363 N N . GLU A 1 180 ? 8.632 14.094 -18.450 1.00 64.75 180 GLU A N 1
ATOM 1364 C CA . GLU A 1 180 ? 9.660 15.093 -18.779 1.00 64.75 180 GLU A CA 1
ATOM 1365 C C . GLU A 1 180 ? 10.490 15.497 -17.544 1.00 64.75 180 GLU A C 1
ATOM 1367 O O . GLU A 1 180 ? 11.668 15.827 -17.666 1.00 64.75 180 GLU A O 1
ATOM 1372 N N . ASP A 1 181 ? 9.896 15.462 -16.340 1.00 73.25 181 ASP A N 1
ATOM 1373 C CA . ASP A 1 181 ? 10.604 15.709 -15.077 1.00 73.25 181 ASP A CA 1
ATOM 1374 C C . ASP A 1 181 ? 10.958 14.376 -14.388 1.00 73.25 181 ASP A C 1
ATOM 1376 O O . ASP A 1 181 ? 10.058 13.691 -13.886 1.00 73.25 181 ASP A O 1
ATOM 1380 N N . PRO A 1 182 ? 12.252 14.024 -14.263 1.00 65.00 182 PRO A N 1
ATOM 1381 C CA . PRO A 1 182 ? 12.694 12.776 -13.640 1.00 65.00 182 PRO A CA 1
ATOM 1382 C C . PRO A 1 182 ? 12.402 12.704 -12.134 1.00 65.00 182 PRO A C 1
ATOM 1384 O O . PRO A 1 182 ? 12.611 11.662 -11.517 1.00 65.00 182 PRO A O 1
ATOM 1387 N N . ARG A 1 183 ? 11.920 13.791 -11.514 1.00 67.81 183 ARG A N 1
ATOM 1388 C CA . ARG A 1 183 ? 11.466 13.821 -10.115 1.00 67.81 183 ARG A CA 1
ATOM 1389 C C . ARG A 1 183 ? 9.994 13.440 -9.957 1.00 67.81 183 ARG A C 1
ATOM 1391 O O . ARG A 1 183 ? 9.564 13.242 -8.826 1.00 67.81 183 ARG A O 1
ATOM 1398 N N . ARG A 1 184 ? 9.231 13.328 -11.049 1.00 72.19 184 ARG A N 1
ATOM 1399 C CA . ARG A 1 184 ? 7.811 12.935 -11.037 1.00 72.19 184 ARG A CA 1
ATOM 1400 C C . ARG A 1 184 ? 7.636 11.433 -11.234 1.00 72.19 184 ARG A C 1
ATOM 1402 O O . ARG A 1 184 ? 8.443 10.812 -11.931 1.00 72.19 184 ARG A O 1
ATOM 1409 N N . GLY A 1 185 ? 6.592 10.869 -10.638 1.00 74.31 185 GLY A N 1
ATOM 1410 C CA . GLY A 1 185 ? 6.317 9.433 -10.615 1.00 74.31 185 GLY A CA 1
ATOM 1411 C C . GLY A 1 185 ? 6.847 8.726 -9.363 1.00 74.31 185 GLY A C 1
ATOM 1412 O O . GLY A 1 185 ? 7.447 9.346 -8.480 1.00 74.31 185 GLY A O 1
ATOM 1413 N N . ALA A 1 186 ? 6.633 7.415 -9.299 1.00 80.00 186 ALA A N 1
ATOM 1414 C CA . ALA A 1 186 ? 7.081 6.551 -8.209 1.00 80.00 186 ALA A CA 1
ATOM 1415 C C . ALA A 1 186 ? 8.311 5.730 -8.621 1.00 80.00 186 ALA A C 1
ATOM 1417 O O . ALA A 1 186 ? 8.575 5.514 -9.806 1.00 80.00 186 ALA A O 1
ATOM 1418 N N . GLY A 1 187 ? 9.093 5.269 -7.647 1.00 81.12 187 GLY A N 1
ATOM 1419 C CA . GLY A 1 187 ? 10.252 4.430 -7.923 1.00 81.12 187 GLY A CA 1
ATOM 1420 C C . GLY A 1 187 ? 10.592 3.493 -6.778 1.00 81.12 187 GLY A C 1
ATOM 1421 O O . GLY A 1 187 ? 10.370 3.823 -5.615 1.00 81.12 187 GLY A O 1
ATOM 1422 N N . GLY A 1 188 ? 11.138 2.337 -7.140 1.00 79.12 188 GLY A N 1
ATOM 1423 C CA . GLY A 1 188 ? 11.623 1.321 -6.217 1.00 79.12 188 GLY A CA 1
ATOM 1424 C C . GLY A 1 188 ? 13.14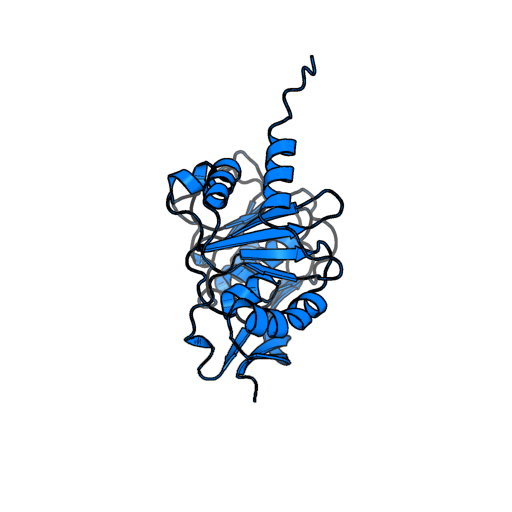9 1.261 -6.173 1.00 79.12 188 GLY A C 1
ATOM 1425 O O . GLY A 1 188 ? 13.843 1.650 -7.121 1.00 79.12 188 GLY A O 1
ATOM 1426 N N . GLY A 1 189 ? 13.677 0.763 -5.054 1.00 78.19 189 GLY A N 1
ATOM 1427 C CA . GLY A 1 189 ? 15.091 0.408 -4.927 1.00 78.19 189 GLY A CA 1
ATOM 1428 C C . GLY A 1 189 ? 15.503 -0.717 -5.891 1.00 78.19 189 GLY A C 1
ATOM 1429 O O . GLY A 1 189 ? 14.663 -1.247 -6.620 1.00 78.19 189 GLY A O 1
ATOM 1430 N N . PRO A 1 190 ? 16.795 -1.081 -5.922 1.00 85.50 190 PRO A N 1
ATOM 1431 C CA . PRO A 1 190 ? 17.262 -2.152 -6.790 1.00 85.50 190 PRO A CA 1
ATOM 1432 C C . PRO A 1 190 ? 16.654 -3.495 -6.351 1.00 85.50 190 PRO A C 1
ATOM 1434 O O . PRO A 1 190 ? 16.836 -3.905 -5.205 1.00 85.50 190 PRO A O 1
ATOM 1437 N N . SER A 1 191 ? 15.977 -4.186 -7.269 1.00 87.38 191 SER A N 1
ATOM 1438 C CA . SER A 1 191 ? 15.424 -5.533 -7.086 1.00 87.38 191 SER A CA 1
ATOM 1439 C C . SER A 1 191 ? 16.083 -6.540 -8.032 1.00 87.38 191 SER A C 1
ATOM 1441 O O . SER A 1 191 ? 16.693 -6.171 -9.037 1.00 87.38 191 SER A O 1
ATOM 1443 N N . LYS A 1 192 ? 15.982 -7.826 -7.688 1.00 87.44 192 LYS A N 1
ATOM 1444 C CA . LYS A 1 192 ? 16.382 -8.965 -8.528 1.00 87.44 192 LYS A CA 1
ATOM 1445 C C . LYS A 1 192 ? 15.192 -9.796 -9.011 1.00 87.44 192 LYS A C 1
ATOM 1447 O O . LYS A 1 192 ? 15.406 -10.776 -9.715 1.00 87.44 192 LYS A O 1
ATOM 1452 N N . ASP A 1 193 ? 13.975 -9.429 -8.645 1.00 89.81 193 ASP A N 1
ATOM 1453 C CA . ASP A 1 193 ? 12.742 -10.132 -8.996 1.00 89.81 193 ASP A CA 1
ATOM 1454 C C . ASP A 1 193 ? 11.649 -9.136 -9.410 1.00 89.81 193 ASP A C 1
ATOM 1456 O O . ASP A 1 193 ? 11.839 -7.916 -9.362 1.00 89.81 193 ASP A O 1
ATOM 1460 N N . ALA A 1 194 ? 10.505 -9.660 -9.848 1.00 91.81 194 ALA A N 1
ATOM 1461 C CA . ALA A 1 194 ? 9.373 -8.848 -10.272 1.00 91.81 194 ALA A CA 1
ATOM 1462 C C . ALA A 1 194 ? 8.593 -8.224 -9.100 1.00 91.81 194 ALA A C 1
ATOM 1464 O O . ALA A 1 194 ? 7.707 -7.410 -9.349 1.00 91.81 194 ALA A O 1
ATOM 1465 N N . GLY A 1 195 ? 8.923 -8.518 -7.836 1.00 90.19 195 GLY A N 1
ATOM 1466 C CA . GLY A 1 195 ? 8.130 -8.107 -6.675 1.00 90.19 195 GLY A CA 1
ATOM 1467 C C . GLY A 1 195 ? 7.928 -6.593 -6.588 1.00 90.19 195 GLY A C 1
ATOM 1468 O O . GLY A 1 195 ? 6.799 -6.118 -6.476 1.00 90.19 195 GLY A O 1
ATOM 1469 N N . THR A 1 196 ? 9.003 -5.815 -6.748 1.00 90.06 196 THR A N 1
ATOM 1470 C CA . THR A 1 196 ? 8.927 -4.341 -6.772 1.00 90.06 196 THR A CA 1
ATOM 1471 C C . THR A 1 196 ? 8.119 -3.814 -7.961 1.00 90.06 196 THR A C 1
ATOM 1473 O O . THR A 1 196 ? 7.431 -2.802 -7.840 1.00 90.06 196 THR A O 1
ATOM 1476 N N . LEU A 1 197 ? 8.179 -4.485 -9.116 1.00 93.94 197 LEU A N 1
ATOM 1477 C CA . LEU A 1 197 ? 7.375 -4.110 -10.279 1.00 93.94 197 LEU A CA 1
ATOM 1478 C C . LEU A 1 197 ? 5.887 -4.360 -10.014 1.00 93.94 197 LEU A C 1
ATOM 1480 O O . LEU A 1 197 ? 5.065 -3.483 -10.264 1.00 93.94 197 LEU A O 1
ATOM 1484 N N . VAL A 1 198 ? 5.556 -5.529 -9.471 1.00 93.69 198 VAL A N 1
ATOM 1485 C CA . VAL A 1 198 ? 4.189 -5.935 -9.128 1.00 93.69 198 VAL A CA 1
ATOM 1486 C C . VAL A 1 198 ? 3.572 -4.993 -8.103 1.00 93.69 198 VAL A C 1
ATOM 1488 O O . VAL A 1 198 ? 2.441 -4.546 -8.296 1.00 93.69 198 VAL A O 1
ATOM 1491 N N . GLU A 1 199 ? 4.313 -4.641 -7.053 1.00 88.06 199 GLU A N 1
ATOM 1492 C CA . GLU A 1 199 ? 3.871 -3.688 -6.034 1.00 88.06 199 GLU A CA 1
ATOM 1493 C C . GLU A 1 199 ? 3.545 -2.322 -6.650 1.00 88.06 199 GLU A C 1
ATOM 1495 O O . GLU A 1 199 ? 2.434 -1.810 -6.495 1.00 88.06 199 GLU A O 1
ATOM 1500 N N . LEU A 1 200 ? 4.490 -1.747 -7.398 1.00 90.62 200 LEU A N 1
ATOM 1501 C CA . LEU A 1 200 ? 4.331 -0.406 -7.952 1.00 90.62 200 LEU A CA 1
ATOM 1502 C C . LEU A 1 200 ? 3.250 -0.342 -9.038 1.00 90.62 200 LEU A C 1
ATOM 1504 O O . LEU A 1 200 ? 2.505 0.636 -9.084 1.00 90.62 200 LEU A O 1
ATOM 1508 N N . LEU A 1 201 ? 3.121 -1.374 -9.881 1.00 93.69 201 LEU A N 1
ATOM 1509 C CA . LEU A 1 201 ? 2.039 -1.452 -10.866 1.00 93.69 201 LEU A CA 1
ATOM 1510 C C . LEU A 1 201 ? 0.678 -1.653 -10.203 1.00 93.69 201 LEU A C 1
ATOM 1512 O O . LEU A 1 201 ? -0.284 -1.029 -10.638 1.00 93.69 201 LEU A O 1
ATOM 1516 N N . SER A 1 202 ? 0.591 -2.460 -9.140 1.00 90.88 202 SER A N 1
ATOM 1517 C CA . SER A 1 202 ? -0.667 -2.636 -8.398 1.00 90.88 202 SER A CA 1
ATOM 1518 C C . SER A 1 202 ? -1.173 -1.310 -7.837 1.00 90.88 202 SER A C 1
ATOM 1520 O O . SER A 1 202 ? -2.367 -1.028 -7.889 1.00 90.88 202 SER A O 1
ATOM 1522 N N . ILE A 1 203 ? -0.258 -0.478 -7.328 1.00 85.69 203 ILE A N 1
ATOM 1523 C CA . ILE A 1 203 ? -0.578 0.859 -6.820 1.00 85.69 203 ILE A CA 1
ATOM 1524 C C . ILE A 1 203 ? -0.974 1.797 -7.962 1.00 85.69 203 ILE A C 1
ATOM 1526 O O . ILE A 1 203 ? -1.975 2.496 -7.856 1.00 85.69 203 ILE A O 1
ATOM 1530 N N . ALA A 1 204 ? -0.193 1.839 -9.042 1.00 89.31 204 ALA A N 1
ATOM 1531 C CA . ALA A 1 204 ? -0.403 2.801 -10.121 1.00 89.31 204 ALA A CA 1
ATOM 1532 C C . ALA A 1 204 ? -1.674 2.529 -10.934 1.00 89.31 204 ALA A C 1
ATOM 1534 O O . ALA A 1 204 ? -2.377 3.460 -11.323 1.00 89.31 204 ALA A O 1
ATOM 1535 N N . LEU A 1 205 ? -1.969 1.254 -11.179 1.00 92.25 205 LEU A N 1
ATOM 1536 C CA . LEU A 1 205 ? -3.117 0.835 -11.975 1.00 92.25 205 LEU A CA 1
ATOM 1537 C C . LEU A 1 205 ? -4.404 0.750 -11.155 1.00 92.25 205 LEU A C 1
ATOM 1539 O O . LEU A 1 205 ? -5.466 0.633 -11.762 1.00 92.25 205 LEU A O 1
ATOM 1543 N N . GLU A 1 206 ? -4.307 0.762 -9.818 1.00 89.12 206 GLU A N 1
ATOM 1544 C CA . GLU A 1 206 ? -5.402 0.381 -8.914 1.00 89.12 206 GLU A CA 1
ATOM 1545 C C . GLU A 1 206 ? -6.073 -0.910 -9.416 1.00 89.12 206 GLU A C 1
ATOM 1547 O O . GLU A 1 206 ? -7.272 -0.983 -9.680 1.00 89.12 206 GLU A O 1
ATOM 1552 N N . MET A 1 207 ? -5.242 -1.922 -9.664 1.00 92.00 207 MET A N 1
ATOM 1553 C CA . MET A 1 207 ? -5.646 -3.188 -10.262 1.00 92.00 207 MET A CA 1
ATOM 1554 C C . MET A 1 207 ? -4.781 -4.315 -9.682 1.00 92.00 207 MET A C 1
ATOM 1556 O O . MET A 1 207 ? -3.589 -4.096 -9.441 1.00 92.00 207 MET A O 1
ATOM 1560 N N . PRO A 1 208 ? -5.313 -5.536 -9.487 1.00 92.50 208 PRO A N 1
ATOM 1561 C CA . PRO A 1 208 ? -4.496 -6.673 -9.095 1.00 92.50 208 PRO A CA 1
ATOM 1562 C C . PRO A 1 208 ? -3.399 -6.948 -10.131 1.00 92.50 208 PRO A C 1
ATOM 1564 O O . PRO A 1 208 ? -3.671 -7.052 -11.331 1.00 92.50 208 PRO A O 1
ATOM 1567 N N . VAL A 1 209 ? -2.163 -7.108 -9.655 1.00 94.31 209 VAL A N 1
ATOM 1568 C CA . VAL A 1 209 ? -1.035 -7.597 -10.454 1.00 94.31 209 VAL A CA 1
ATOM 1569 C C . VAL A 1 209 ? -0.508 -8.878 -9.819 1.00 94.31 209 VAL A C 1
ATOM 1571 O O . VAL A 1 209 ? -0.289 -8.930 -8.609 1.00 94.31 209 VAL A O 1
ATOM 1574 N N . VAL A 1 210 ? -0.334 -9.922 -10.625 1.00 94.00 210 VAL A N 1
ATOM 1575 C CA . VAL A 1 210 ? 0.141 -11.232 -10.172 1.00 94.00 210 VAL A CA 1
ATOM 1576 C C . VAL A 1 210 ? 1.525 -11.509 -10.745 1.00 94.00 210 VAL A C 1
ATOM 1578 O O . VAL A 1 210 ? 1.743 -11.393 -11.953 1.00 94.00 210 VAL A O 1
ATOM 1581 N N . ASP A 1 211 ? 2.431 -11.908 -9.854 1.00 95.06 211 ASP A N 1
ATOM 1582 C CA . ASP A 1 211 ? 3.749 -12.434 -10.191 1.00 95.06 211 ASP A CA 1
ATOM 1583 C C . ASP A 1 211 ? 3.657 -13.938 -10.500 1.00 95.06 211 ASP A C 1
ATOM 1585 O O . ASP A 1 211 ? 3.539 -14.766 -9.595 1.00 95.06 211 ASP A O 1
ATOM 1589 N N . GLU A 1 212 ? 3.686 -14.299 -11.780 1.00 96.31 212 GLU A N 1
ATOM 1590 C CA . GLU A 1 212 ? 3.893 -15.673 -12.258 1.00 96.31 212 GLU A CA 1
ATOM 1591 C C . GLU A 1 212 ? 5.276 -15.789 -12.941 1.00 96.31 212 GLU A C 1
ATOM 1593 O O . GLU A 1 212 ? 5.487 -16.627 -13.827 1.00 96.31 212 GLU A O 1
ATOM 1598 N N . THR A 1 213 ? 6.228 -14.928 -12.558 1.00 94.62 213 THR A N 1
ATOM 1599 C CA . THR A 1 213 ? 7.595 -14.962 -13.078 1.00 94.62 213 THR A CA 1
ATOM 1600 C C . THR A 1 213 ? 8.431 -16.042 -12.397 1.00 94.62 213 THR A C 1
ATOM 1602 O O . THR A 1 213 ? 8.122 -16.532 -11.308 1.00 94.62 213 THR A O 1
ATOM 1605 N N . PHE A 1 214 ? 9.508 -16.456 -13.058 1.00 90.12 214 PHE A N 1
ATOM 1606 C CA . PHE A 1 214 ? 10.459 -17.411 -12.512 1.00 90.12 214 PHE A CA 1
ATOM 1607 C C . PHE A 1 214 ? 11.897 -16.936 -12.695 1.00 90.12 214 PHE A C 1
ATOM 1609 O O . PHE A 1 214 ? 12.264 -16.315 -13.691 1.00 90.12 214 PHE A O 1
ATOM 1616 N N . GLY A 1 215 ? 12.732 -17.305 -11.724 1.00 84.00 215 GLY A N 1
ATOM 1617 C CA . GLY A 1 215 ? 14.142 -16.934 -11.703 1.00 84.00 215 GLY A CA 1
ATOM 1618 C C . GLY A 1 215 ? 14.381 -15.493 -11.252 1.00 84.00 215 GLY A C 1
ATOM 1619 O O . GLY A 1 215 ? 13.466 -14.690 -11.104 1.00 84.00 215 GLY A O 1
ATOM 1620 N N . ALA A 1 216 ? 15.649 -15.186 -10.995 1.00 85.25 216 ALA A N 1
ATOM 1621 C CA . ALA A 1 216 ? 16.083 -13.822 -10.740 1.00 85.25 216 ALA A CA 1
ATOM 1622 C C . ALA A 1 216 ? 16.465 -13.147 -12.062 1.00 85.25 216 ALA A C 1
ATOM 1624 O O . ALA A 1 216 ? 16.985 -13.800 -12.970 1.00 85.25 216 ALA A O 1
ATOM 1625 N N . ALA A 1 217 ? 16.286 -11.831 -12.138 1.00 85.81 217 ALA A N 1
ATOM 1626 C CA . ALA A 1 217 ? 16.892 -11.022 -13.181 1.00 85.81 217 ALA A CA 1
ATOM 1627 C C . ALA A 1 217 ? 18.416 -11.215 -13.190 1.00 85.81 217 ALA A C 1
ATOM 1629 O O . ALA A 1 217 ? 19.050 -11.402 -12.144 1.00 85.81 217 ALA A O 1
ATOM 1630 N N . VAL A 1 218 ? 19.006 -11.144 -14.386 1.00 85.12 218 VAL A N 1
ATOM 1631 C CA . VAL A 1 218 ? 20.449 -11.368 -14.591 1.00 85.12 218 VAL A CA 1
ATOM 1632 C C . VAL A 1 218 ? 21.281 -10.390 -13.755 1.00 85.12 218 VAL A C 1
ATOM 1634 O O . VAL A 1 218 ? 22.294 -10.763 -13.164 1.00 85.12 218 VAL A O 1
ATOM 1637 N N . GLU A 1 219 ? 20.820 -9.145 -13.665 1.00 88.44 219 GLU A N 1
ATOM 1638 C CA . GLU A 1 219 ? 21.420 -8.080 -12.869 1.00 88.44 219 GLU A CA 1
ATOM 1639 C C . GLU A 1 219 ? 20.322 -7.326 -12.106 1.00 88.44 219 GLU A C 1
ATOM 1641 O O . GLU A 1 219 ? 19.189 -7.256 -12.589 1.00 88.44 219 GLU A O 1
ATOM 1646 N N . PRO A 1 220 ? 20.631 -6.746 -10.930 1.00 91.50 220 PRO A N 1
ATOM 1647 C CA . PRO A 1 220 ? 19.684 -5.893 -10.229 1.00 91.50 220 PRO A CA 1
ATOM 1648 C C . PRO A 1 220 ? 19.234 -4.710 -11.089 1.00 91.50 220 PRO A C 1
ATOM 1650 O O . PRO A 1 220 ? 20.042 -4.110 -11.804 1.00 91.50 220 PRO A O 1
ATOM 1653 N N . PHE A 1 221 ? 17.965 -4.342 -10.964 1.00 93.31 221 PHE A N 1
ATOM 1654 C CA . PHE A 1 221 ? 17.361 -3.229 -11.687 1.00 93.31 221 PHE A CA 1
ATOM 1655 C C . PHE A 1 221 ? 16.452 -2.418 -10.768 1.00 93.31 221 PHE A C 1
ATOM 1657 O O . PHE A 1 221 ? 15.935 -2.915 -9.772 1.00 93.31 221 PHE A O 1
ATOM 1664 N N . HIS A 1 222 ? 16.259 -1.153 -11.107 1.00 92.88 222 HIS A N 1
ATOM 1665 C CA . HIS A 1 222 ? 15.290 -0.276 -10.468 1.00 92.88 222 HIS A CA 1
ATOM 1666 C C . HIS A 1 222 ? 13.989 -0.271 -11.266 1.00 92.88 222 HIS A C 1
ATOM 1668 O O . HIS A 1 222 ? 14.002 -0.437 -12.484 1.00 92.88 222 HIS A O 1
ATOM 1674 N N . VAL A 1 223 ? 12.870 -0.012 -10.597 1.00 93.19 223 VAL A N 1
ATOM 1675 C CA . VAL A 1 223 ? 11.583 0.225 -11.261 1.00 93.19 223 VAL A CA 1
ATOM 1676 C C . VAL A 1 223 ? 11.239 1.702 -11.154 1.00 93.19 223 VAL A C 1
ATOM 1678 O O . VAL A 1 223 ? 11.355 2.295 -10.079 1.00 93.19 223 VAL A O 1
ATOM 1681 N N . ARG A 1 224 ? 10.794 2.295 -12.262 1.00 91.56 224 ARG A N 1
ATOM 1682 C CA . ARG A 1 224 ? 10.267 3.660 -12.311 1.00 91.56 224 ARG A CA 1
ATOM 1683 C C . ARG A 1 224 ? 8.881 3.647 -12.935 1.00 91.56 224 ARG A C 1
ATOM 1685 O O . ARG A 1 224 ? 8.750 3.287 -14.097 1.00 91.56 224 ARG A O 1
ATOM 1692 N N . VAL A 1 225 ? 7.878 4.100 -12.194 1.00 92.50 225 VAL A N 1
ATOM 1693 C CA . VAL A 1 225 ? 6.518 4.292 -12.706 1.00 92.50 225 VAL A CA 1
ATOM 1694 C C . VAL A 1 225 ? 6.300 5.770 -12.995 1.00 92.50 225 VAL A C 1
ATOM 1696 O O . VAL A 1 225 ? 6.432 6.607 -12.101 1.00 92.50 225 VAL A O 1
ATOM 1699 N N . HIS A 1 226 ? 6.008 6.090 -14.252 1.00 92.50 226 HIS A N 1
ATOM 1700 C CA . HIS A 1 226 ? 5.754 7.454 -14.719 1.00 92.50 226 HIS A CA 1
ATOM 1701 C C . HIS A 1 226 ? 4.279 7.830 -14.571 1.00 92.50 226 HIS A C 1
ATOM 1703 O O . HIS A 1 226 ? 3.426 6.961 -14.414 1.00 92.50 226 HIS A O 1
ATOM 1709 N N . ASP A 1 227 ? 3.967 9.125 -14.642 1.00 89.25 227 ASP A N 1
ATOM 1710 C CA . ASP A 1 227 ? 2.618 9.637 -14.360 1.00 89.25 227 ASP A CA 1
ATOM 1711 C C . ASP A 1 227 ? 1.589 9.084 -15.362 1.00 89.25 227 ASP A C 1
ATOM 1713 O O . ASP A 1 227 ? 0.436 8.856 -15.013 1.00 89.25 227 ASP A O 1
ATOM 1717 N N . SER A 1 228 ? 2.020 8.797 -16.592 1.00 91.19 228 SER A N 1
ATOM 1718 C CA . SER A 1 228 ? 1.181 8.208 -17.637 1.00 91.19 228 SER A CA 1
ATOM 1719 C C . SER A 1 228 ? 0.841 6.734 -17.438 1.00 91.19 228 SER A C 1
ATOM 1721 O O . SER A 1 228 ? -0.020 6.214 -18.140 1.00 91.19 228 SER A O 1
ATOM 1723 N N . ALA A 1 229 ? 1.513 6.037 -16.520 1.00 92.12 229 ALA A N 1
ATOM 1724 C CA . ALA A 1 229 ? 1.171 4.660 -16.178 1.00 92.12 229 ALA A CA 1
ATOM 1725 C C . ALA A 1 229 ? 0.002 4.564 -15.188 1.00 92.12 229 ALA A C 1
ATOM 1727 O O . ALA A 1 229 ? -0.454 3.456 -14.927 1.00 92.12 229 ALA A O 1
ATOM 1728 N N . TYR A 1 230 ? -0.445 5.682 -14.605 1.00 89.75 230 TYR A N 1
ATOM 1729 C CA . TYR A 1 230 ? -1.531 5.669 -13.631 1.00 89.75 230 TYR A CA 1
ATOM 1730 C C . TYR A 1 230 ? -2.890 5.518 -14.314 1.00 89.75 230 TYR A C 1
ATOM 1732 O O . TYR A 1 230 ? -3.173 6.191 -15.305 1.00 89.75 230 TYR A O 1
ATOM 1740 N N . GLY A 1 231 ? -3.740 4.670 -13.738 1.00 89.12 231 GLY A N 1
ATOM 1741 C CA . GLY A 1 231 ? -5.029 4.303 -14.323 1.00 89.12 231 GLY A CA 1
ATOM 1742 C C . GLY A 1 231 ? -4.922 3.187 -15.366 1.00 89.12 231 GLY A C 1
ATOM 1743 O O . GLY A 1 231 ? -3.851 2.665 -15.663 1.00 89.12 231 GLY A O 1
ATOM 1744 N N . THR A 1 232 ? -6.063 2.776 -15.918 1.00 91.44 232 THR A N 1
ATOM 1745 C CA . THR A 1 232 ? -6.147 1.599 -16.809 1.00 91.44 232 THR A CA 1
ATOM 1746 C C . THR A 1 232 ? -6.444 1.949 -18.267 1.00 91.44 232 THR A C 1
ATOM 1748 O O . THR A 1 232 ? -6.500 1.058 -19.117 1.00 91.44 232 THR A O 1
ATOM 1751 N N . GLU A 1 233 ? -6.585 3.235 -18.591 1.00 91.88 233 GLU A N 1
ATOM 1752 C CA . GLU A 1 233 ? -6.902 3.737 -19.930 1.00 91.88 233 GLU A CA 1
ATOM 1753 C C . GLU A 1 233 ? -5.796 3.414 -20.945 1.00 91.88 233 GLU A C 1
ATOM 1755 O O . GLU A 1 233 ? -6.079 3.110 -22.103 1.00 91.88 233 GLU A O 1
ATOM 1760 N N . GLY A 1 234 ? -4.536 3.451 -20.504 1.00 92.56 234 GLY A N 1
ATOM 1761 C CA . GLY A 1 234 ? -3.346 3.210 -21.323 1.00 92.56 234 GLY A CA 1
ATOM 1762 C C . GLY A 1 234 ? -2.771 1.795 -21.224 1.00 92.56 234 GLY A C 1
ATOM 1763 O O . GLY A 1 234 ? -1.642 1.570 -21.662 1.00 92.56 234 GLY A O 1
ATOM 1764 N N . LEU A 1 235 ? -3.509 0.843 -20.640 1.00 95.19 235 LEU A N 1
ATOM 1765 C CA . LEU A 1 235 ? -2.961 -0.448 -20.211 1.00 95.19 235 LEU A CA 1
ATOM 1766 C C . LEU A 1 235 ? -2.282 -1.237 -21.341 1.00 95.19 235 LEU A C 1
ATOM 1768 O O . LEU A 1 235 ? -1.216 -1.802 -21.134 1.00 95.19 235 LEU A O 1
ATOM 1772 N N . GLU A 1 236 ? -2.844 -1.242 -22.551 1.00 95.75 236 GLU A N 1
ATOM 1773 C CA . GLU A 1 236 ? -2.236 -1.943 -23.693 1.00 95.75 236 GLU A CA 1
ATOM 1774 C C . GLU A 1 236 ? -0.875 -1.363 -24.095 1.00 95.75 236 GLU A C 1
ATOM 1776 O O . GLU A 1 236 ? 0.026 -2.100 -24.496 1.00 95.75 236 GLU A O 1
ATOM 1781 N N . LEU A 1 237 ? -0.715 -0.041 -24.007 1.00 96.19 237 LEU A N 1
ATOM 1782 C CA . LEU A 1 237 ? 0.548 0.612 -24.333 1.00 96.19 237 LEU A CA 1
ATOM 1783 C C . LEU A 1 237 ? 1.582 0.382 -23.232 1.00 96.19 237 LEU A C 1
ATOM 1785 O O . LEU A 1 237 ? 2.734 0.087 -23.544 1.00 96.19 237 LEU A O 1
ATOM 1789 N N . LEU A 1 238 ? 1.150 0.435 -21.969 1.00 96.62 238 LEU A N 1
ATOM 1790 C CA . LEU A 1 238 ? 1.982 0.071 -20.826 1.00 96.62 238 LEU A CA 1
ATOM 1791 C C . LEU A 1 238 ? 2.501 -1.366 -20.954 1.00 96.62 238 LEU A C 1
ATOM 1793 O O . LEU A 1 238 ? 3.693 -1.603 -20.784 1.00 96.62 238 LEU A O 1
ATOM 1797 N N . VAL A 1 239 ? 1.627 -2.314 -21.305 1.00 97.25 239 VAL A N 1
ATOM 1798 C CA . VAL A 1 239 ? 2.000 -3.717 -21.539 1.00 97.25 239 VAL A CA 1
ATOM 1799 C C . VAL A 1 239 ? 3.078 -3.817 -22.615 1.00 97.25 239 VAL A C 1
ATOM 1801 O O . VAL A 1 239 ? 4.162 -4.324 -22.342 1.00 97.25 239 VAL A O 1
ATOM 1804 N N . ARG A 1 240 ? 2.846 -3.233 -23.797 1.00 96.06 240 ARG A N 1
ATOM 1805 C CA . ARG A 1 240 ? 3.836 -3.238 -24.889 1.00 96.06 240 ARG A CA 1
ATOM 1806 C C . ARG A 1 240 ? 5.161 -2.601 -24.482 1.00 96.06 240 ARG A C 1
ATOM 1808 O O . ARG A 1 240 ? 6.220 -3.037 -24.923 1.00 96.06 240 ARG A O 1
ATOM 1815 N N . ASN A 1 241 ? 5.111 -1.546 -23.674 1.00 95.56 241 ASN A N 1
ATOM 1816 C CA . ASN A 1 241 ? 6.298 -0.872 -23.177 1.00 95.56 241 ASN A CA 1
ATOM 1817 C C . ASN A 1 241 ? 7.120 -1.768 -22.236 1.00 95.56 241 ASN A C 1
ATOM 1819 O O . ASN A 1 241 ? 8.347 -1.806 -22.350 1.00 95.56 241 ASN A O 1
ATOM 1823 N N . LEU A 1 242 ? 6.463 -2.494 -21.335 1.00 96.12 242 LEU A N 1
ATOM 1824 C CA . LEU A 1 242 ? 7.117 -3.430 -20.423 1.00 96.12 242 LEU A CA 1
ATOM 1825 C C . LEU A 1 242 ? 7.681 -4.648 -21.167 1.00 96.12 242 LEU A C 1
ATOM 1827 O O . LEU A 1 242 ? 8.831 -5.022 -20.936 1.00 96.12 242 LEU A O 1
ATOM 1831 N N . GLU A 1 243 ? 6.930 -5.211 -22.113 1.00 96.00 243 GLU A N 1
ATOM 1832 C CA . GLU A 1 243 ? 7.383 -6.316 -22.974 1.00 96.00 243 GLU A CA 1
ATOM 1833 C C . GLU A 1 243 ? 8.562 -5.907 -23.870 1.00 96.00 243 GLU A C 1
ATOM 1835 O O . GLU A 1 243 ? 9.437 -6.712 -24.161 1.00 96.00 243 GLU A O 1
ATOM 1840 N N . ALA A 1 244 ? 8.657 -4.636 -24.274 1.00 94.94 244 ALA A N 1
ATOM 1841 C CA . ALA A 1 244 ? 9.806 -4.142 -25.037 1.00 94.94 244 ALA A CA 1
ATOM 1842 C C . ALA 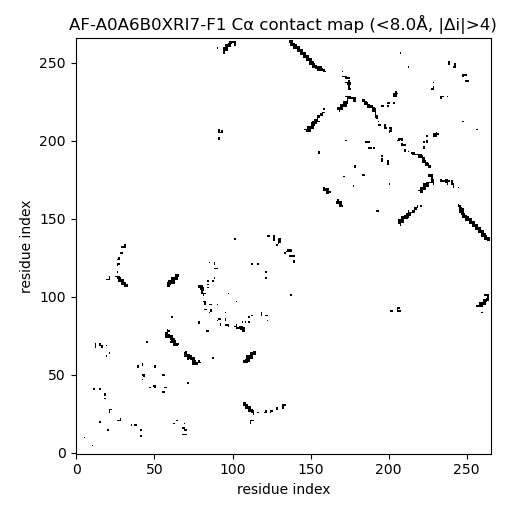A 1 244 ? 11.098 -4.028 -24.204 1.00 94.94 244 ALA A C 1
ATOM 1844 O O . ALA A 1 244 ? 12.188 -3.945 -24.771 1.00 94.94 244 ALA A O 1
ATOM 1845 N N . GLN A 1 245 ? 10.987 -3.985 -22.873 1.00 94.25 245 GLN A N 1
ATOM 1846 C CA . GLN A 1 245 ? 12.112 -3.837 -21.941 1.00 94.25 245 GLN A CA 1
ATOM 1847 C C . GLN A 1 245 ? 12.496 -5.147 -21.243 1.00 94.25 245 GLN A C 1
ATOM 1849 O O . GLN A 1 245 ? 13.524 -5.194 -20.568 1.00 94.25 245 GLN A O 1
ATOM 1854 N N . THR A 1 246 ? 11.670 -6.185 -21.367 1.00 94.31 246 THR A N 1
ATOM 1855 C CA . THR A 1 246 ? 11.796 -7.443 -20.622 1.00 94.31 246 THR A CA 1
ATOM 1856 C C . THR A 1 246 ? 11.553 -8.648 -21.520 1.00 94.31 246 THR A C 1
ATOM 1858 O O . THR A 1 246 ? 11.194 -8.508 -22.683 1.00 94.31 246 THR A O 1
ATOM 1861 N N . ALA A 1 247 ? 11.744 -9.848 -20.977 1.00 93.38 247 ALA A N 1
ATOM 1862 C CA . ALA A 1 247 ? 11.291 -11.089 -21.604 1.00 93.38 247 ALA A CA 1
ATOM 1863 C C . ALA A 1 247 ? 9.941 -11.570 -21.034 1.00 93.38 247 ALA A C 1
ATOM 1865 O O . ALA A 1 247 ? 9.610 -12.753 -21.147 1.00 93.38 247 ALA A O 1
ATOM 1866 N N . LEU A 1 248 ? 9.177 -10.671 -20.401 1.00 95.19 248 LEU A N 1
ATOM 1867 C CA . LEU A 1 248 ? 7.884 -11.011 -19.826 1.00 95.19 248 LEU A CA 1
ATOM 1868 C C . LEU A 1 248 ? 6.840 -11.237 -20.921 1.00 95.19 248 LEU A C 1
ATOM 1870 O O . LEU A 1 248 ? 6.809 -10.528 -21.923 1.00 95.19 248 LEU A O 1
ATOM 1874 N N . ASP A 1 249 ? 5.956 -12.193 -20.668 1.00 96.38 249 ASP A N 1
ATOM 1875 C CA . ASP A 1 249 ? 4.674 -12.340 -21.354 1.00 96.38 249 ASP A CA 1
ATOM 1876 C C . ASP A 1 249 ? 3.602 -11.746 -20.440 1.00 96.38 249 ASP A C 1
ATOM 1878 O O . ASP A 1 249 ? 3.391 -12.234 -19.321 1.00 96.38 249 ASP A O 1
ATOM 1882 N N . ILE A 1 250 ? 2.988 -10.641 -20.868 1.00 97.81 250 ILE A N 1
ATOM 1883 C CA . ILE A 1 250 ? 2.085 -9.868 -20.022 1.00 97.81 250 ILE A CA 1
ATOM 1884 C C . ILE A 1 250 ? 0.678 -9.919 -20.598 1.00 97.81 250 ILE A C 1
ATOM 1886 O O . ILE A 1 250 ? 0.413 -9.564 -21.744 1.00 97.81 250 ILE A O 1
ATOM 1890 N N . SER A 1 251 ? -0.273 -10.306 -19.756 1.00 97.25 251 SER A N 1
ATOM 1891 C CA . SER A 1 251 ? -1.669 -10.429 -20.166 1.00 97.25 251 SER A CA 1
ATOM 1892 C C . SER A 1 251 ? -2.611 -9.856 -19.125 1.00 97.25 251 SER A C 1
ATOM 1894 O O . SER A 1 251 ? -2.255 -9.671 -17.961 1.00 97.25 251 SER A O 1
ATOM 1896 N N . VAL A 1 252 ? -3.831 -9.563 -19.566 1.00 96.88 252 VAL A N 1
ATOM 1897 C CA . VAL A 1 252 ? -4.909 -9.122 -18.692 1.00 96.88 252 VAL A CA 1
ATOM 1898 C C . VAL A 1 252 ? -5.968 -10.209 -18.655 1.00 96.88 252 VAL A C 1
ATOM 1900 O O . VAL A 1 252 ? -6.519 -10.575 -19.692 1.00 96.88 252 VAL A O 1
ATOM 1903 N N . GLU A 1 253 ? -6.250 -10.716 -17.463 1.00 97.00 253 GLU A N 1
ATOM 1904 C CA . GLU A 1 253 ? -7.134 -11.858 -17.249 1.00 97.00 253 GLU A CA 1
ATOM 1905 C C . GLU A 1 253 ? -8.127 -11.589 -16.128 1.00 97.00 253 GLU A C 1
ATOM 1907 O O . GLU A 1 253 ? -7.822 -10.875 -15.176 1.00 97.00 253 GLU A O 1
ATOM 1912 N N . ASP A 1 254 ? -9.297 -12.216 -16.194 1.00 96.12 254 ASP A N 1
ATOM 1913 C CA . ASP A 1 254 ? -10.204 -12.251 -15.052 1.00 96.12 254 ASP A CA 1
ATOM 1914 C C . ASP A 1 254 ? -9.719 -13.323 -14.069 1.00 96.12 254 ASP A C 1
ATOM 1916 O O . ASP A 1 254 ? -9.724 -14.519 -14.378 1.00 96.12 254 ASP A O 1
ATOM 1920 N N . ARG A 1 255 ? -9.300 -12.906 -12.871 1.00 94.44 255 ARG A N 1
ATOM 1921 C CA . ARG A 1 255 ? -8.827 -13.802 -11.806 1.00 94.44 255 ARG A CA 1
ATOM 1922 C C . ARG A 1 255 ? -9.630 -13.596 -10.518 1.00 94.44 255 ARG A C 1
ATOM 1924 O O . ARG A 1 255 ? -10.137 -12.496 -10.296 1.00 94.44 255 ARG A O 1
ATOM 1931 N N . PRO A 1 256 ? -9.764 -14.634 -9.671 1.00 93.19 256 PRO A N 1
ATOM 1932 C CA . PRO A 1 256 ? -10.285 -14.457 -8.326 1.00 93.19 256 PRO A CA 1
ATOM 1933 C C . PRO A 1 256 ? -9.413 -13.479 -7.541 1.00 93.19 256 PRO A C 1
ATOM 1935 O O . PRO A 1 256 ? -8.188 -13.588 -7.537 1.00 93.19 256 PRO A O 1
ATOM 1938 N N . ASP A 1 257 ? -10.064 -12.556 -6.855 1.00 91.31 257 ASP A N 1
ATOM 1939 C CA . ASP A 1 257 ? -9.447 -11.561 -6.002 1.00 91.31 257 ASP A CA 1
ATOM 1940 C C . ASP A 1 257 ? -10.265 -11.380 -4.721 1.00 91.31 257 ASP A C 1
ATOM 1942 O O . ASP A 1 257 ? -11.467 -11.664 -4.676 1.00 91.31 257 ASP A O 1
ATOM 1946 N N . ARG A 1 258 ? -9.602 -10.930 -3.655 1.00 91.50 258 ARG A N 1
ATOM 1947 C CA . ARG A 1 258 ? -10.212 -10.781 -2.333 1.00 91.50 258 ARG A CA 1
ATOM 1948 C C . ARG A 1 258 ? -10.562 -9.318 -2.092 1.00 91.50 258 ARG A C 1
ATOM 1950 O O . ARG A 1 258 ? -9.689 -8.511 -1.788 1.00 91.50 258 ARG A O 1
ATOM 1957 N N . LEU A 1 259 ? -11.852 -9.016 -2.181 1.00 93.81 259 LEU A N 1
ATOM 1958 C CA . LEU A 1 259 ? -12.427 -7.712 -1.879 1.00 93.81 259 LEU A CA 1
ATOM 1959 C C . LEU A 1 259 ? -12.701 -7.597 -0.375 1.00 93.81 259 LEU A C 1
ATOM 1961 O O . LEU A 1 259 ? -13.305 -8.488 0.226 1.00 93.81 259 LEU A O 1
ATOM 1965 N N . VAL A 1 260 ? -12.310 -6.477 0.226 1.00 95.81 260 VAL A N 1
ATOM 1966 C CA . VAL A 1 260 ? -12.693 -6.098 1.588 1.00 95.81 260 VAL A CA 1
ATOM 1967 C C . VAL A 1 260 ? -13.882 -5.149 1.512 1.00 95.81 260 VAL A C 1
ATOM 1969 O O . VAL A 1 260 ? -13.769 -4.022 1.033 1.00 95.81 260 VAL A O 1
ATOM 1972 N N . VAL A 1 261 ? -15.033 -5.609 1.991 1.00 95.50 261 VAL A N 1
ATOM 1973 C CA . VAL A 1 261 ? -16.250 -4.809 2.121 1.00 95.50 261 VAL A CA 1
ATOM 1974 C C . VAL A 1 261 ? -16.326 -4.262 3.539 1.00 95.50 261 VAL A C 1
ATOM 1976 O O . VAL A 1 261 ? -16.306 -5.024 4.507 1.00 95.50 261 VAL A O 1
ATOM 1979 N N . VAL A 1 262 ? -16.420 -2.942 3.655 1.00 95.12 262 VAL A N 1
ATOM 1980 C CA . VAL A 1 262 ? -16.580 -2.224 4.917 1.00 95.12 262 VAL A CA 1
ATOM 1981 C C . VAL A 1 262 ? -17.963 -1.591 4.946 1.00 95.12 262 VAL A C 1
ATOM 1983 O O . VAL A 1 262 ? -18.291 -0.771 4.091 1.00 95.12 262 VAL A O 1
ATOM 1986 N N . SER A 1 263 ? -18.781 -1.959 5.925 1.00 94.69 263 SER A N 1
ATOM 1987 C CA . SER A 1 263 ? -20.177 -1.512 6.035 1.00 94.69 263 SER A CA 1
ATOM 1988 C C . SER A 1 263 ? -20.512 -1.123 7.479 1.00 94.69 263 SER A C 1
ATOM 1990 O O . SER A 1 263 ? -19.774 -1.520 8.383 1.00 94.69 263 SER A O 1
ATOM 1992 N N . PRO A 1 264 ? -21.579 -0.341 7.741 1.00 92.62 264 PRO A N 1
ATOM 1993 C CA . PRO A 1 264 ? -22.034 -0.084 9.107 1.00 92.62 264 PRO A CA 1
ATOM 1994 C C . PRO A 1 264 ? -22.257 -1.393 9.876 1.00 92.62 264 PRO A C 1
ATOM 1996 O O . PRO A 1 264 ? -22.751 -2.366 9.301 1.00 92.62 264 PRO A O 1
ATOM 1999 N N . ALA A 1 265 ? -21.918 -1.426 11.166 1.00 87.81 265 ALA A N 1
ATOM 2000 C CA . ALA A 1 265 ? -22.365 -2.526 12.016 1.00 87.81 265 ALA A CA 1
ATOM 2001 C C . ALA A 1 265 ? -23.899 -2.459 12.163 1.00 87.81 265 ALA A C 1
ATOM 2003 O O . ALA A 1 265 ? -24.460 -1.376 12.337 1.00 87.81 265 ALA A O 1
ATOM 2004 N N . GLY A 1 266 ? -24.568 -3.605 12.006 1.00 71.06 266 GLY A N 1
ATOM 2005 C CA . GLY A 1 266 ? -26.025 -3.735 12.146 1.00 71.06 266 GLY A CA 1
ATOM 2006 C C . GLY A 1 266 ? -26.486 -3.916 13.584 1.00 71.06 266 GLY A C 1
ATOM 2007 O O . GLY A 1 266 ? -25.662 -4.344 14.422 1.00 71.06 266 GLY A O 1
#

Solvent-accessible surface area (backbone atoms only — not comparable to full-atom values): 14808 Å² total; per-residue (Å²): 132,90,87,70,86,75,52,74,64,60,54,49,36,49,51,38,40,73,76,60,66,73,59,87,95,53,48,58,48,72,48,49,76,85,72,63,74,64,56,52,53,50,47,40,69,77,37,51,71,57,32,70,76,45,74,89,56,61,57,21,45,33,32,36,39,46,99,93,43,42,43,82,73,47,72,36,72,86,46,43,30,57,58,49,58,50,29,77,54,76,40,56,64,70,36,47,45,70,36,80,74,56,63,78,45,77,37,52,42,28,40,40,34,36,61,86,59,47,52,69,60,40,59,66,49,42,41,60,47,33,33,76,72,65,76,40,61,40,41,77,44,79,44,82,41,79,37,70,23,42,37,41,27,46,32,58,41,69,60,56,63,30,72,96,60,77,53,43,28,53,49,62,42,24,23,84,50,76,53,93,51,88,84,57,55,51,73,50,69,76,37,44,53,63,62,65,52,38,55,53,47,25,63,39,33,51,36,58,48,45,87,59,57,52,76,66,31,80,55,66,30,25,37,35,39,21,67,49,33,49,45,66,89,40,45,72,42,25,46,54,43,44,40,74,51,30,56,40,52,73,47,79,43,80,37,84,39,74,32,39,38,38,33,63,53,129

Nearest PDB structures (foldseek):
  7oat-assembly1_A  TM=2.464E-01  e=4.217E+00  Homo sapiens
  1s3s-assembly1_H  TM=3.030E-01  e=7.767E+00  Rattus norvegicus
  7r7t-assembly1_I  TM=2.714E-01  e=9.917E+00  Rattus norvegicus
  8t5u-assembly1_A  TM=1.811E-01  e=9.329E+00  Mus musculus

Radius of gyration: 20.53 Å; Cα contacts (8 Å, |Δi|>4): 510; chains: 1; bounding box: 56×39×60 Å

Foldseek 3Di:
DDPDPDDPVNVLQVLCCVQPPDDPPAQKAWAADPHDPCVLVSQCVVCVPVCVVPVVAALEWEWEQEPVGIDTPDGHHPQQFPLSVLVSLVAQSLLEAEDDPRRVHGHGIYMYGYPPDHSVRHLVCVQVNCCVRPVAHKDKDKDKDWFWEKEKEEAQEEFFQDVVVVRAGEQEQALPDADPDPVAFDKDDWFFACPRVQVRLCRQASGHYDYNYDDTYPDTHMYTYGNRSHYCPRVVSRQVSSVVRGVIDIDIDTDIDIHMYMYGDD

Sequence (266 aa):
MPTGTEEPEEKLGRLLADLYPLPEGRNLDIRPPPHPPERLVLYRTWSPSQARAIPSGPTATIIVWSAEGPVVDGVCFGCDDLASLVSHLGVRRDAIRVEGGTGNVPVIADVVKRHGATRDELLSELPGLLSERLDLDVSLQQVETMARTLVLRGEIGTVAPDDEYGGARYLHAFADAKNEDPRRGAGGGPSKDAGTLVELLSIALEMPVVDETFGAAVEPFHVRVHDSAYGTEGLELLVRNLEAQTALDISVEDRPDRLVVVSPAG

Mean predicted aligned error: 6.9 Å